Protein AF-0000000070934027 (afdb_homodimer)

Sequence (254 aa):
QTCQVLPKDHEGDYETVETGWAFPVPSRPELFVGFATPPGYYAYRDESEGSPFIQKLCEVFDEHALSTPRKDLVWLMTQVNSQMAHKFVTVSQDPGFHNKKQAPCFISCLTTKVYFRPPEDETTPRPQTCQVLPKDHEGDYETVETGWAFPVPSRPELFVGFATPPGYYAYRDESEGSPFIQKLCEVFDEHALSTPRKDLVWLMTQVNSQMAHKFVTVSQDPGFHNKKQAPCFISCLTTKVYFRPPEDETTPRP

Foldseek 3Di:
DFPCPDDPPPPDPDDPPPDVPPDPPPSDLWDKFKFQAPPPDDADADPVPGGPLVVLLVVLCVVQLADPVHDFPVRSVVVSQVCQQPPDADPDPDPVRGRDGIGMDMDGSHPDTHGDDDPPPVPPPDD/DFPCPDDPPPPDPDDPPPDVPPDPPPSDLWDKFKFQAPPPDDFDADPVPGGPLVVLLVVLCVVAQADPVHDFPVRSVVVSQVCQQPPDADPDPDPVRGRHGIGMDMDGSHPDTHGDDDPDPVPPPDD

Nearest PDB structures (foldseek):
  4zvr-assembly1_D  TM=8.739E-01  e=5.207E-10  Homo sapiens
  4zvp-assembly1_B  TM=8.702E-01  e=8.307E-10  Homo sapiens
  7jl7-assembly1_C  TM=9.055E-01  e=3.156E-09  Danio rerio
  5k20-assembly1_B  TM=8.913E-01  e=2.761E-09  Homo sapiens
  8eg5-assembly1_B  TM=8.377E-01  e=2.670E-08  Homo sapiens

Structure (mmCIF, N/CA/C/O backbone):
data_AF-0000000070934027-model_v1
#
loop_
_entity.id
_entity.type
_entity.pdbx_description
1 polymer 'Caspase-3, putative'
#
loop_
_atom_site.group_PDB
_atom_site.id
_atom_site.type_symbol
_atom_site.label_atom_id
_atom_site.label_alt_id
_atom_site.label_comp_id
_atom_site.label_asym_id
_atom_site.label_entity_id
_atom_site.label_seq_id
_atom_site.pdbx_PDB_ins_code
_atom_site.Cartn_x
_atom_site.Cartn_y
_atom_site.Cartn_z
_atom_site.occupancy
_atom_site.B_iso_or_equiv
_atom_site.auth_seq_id
_atom_site.auth_comp_id
_atom_site.auth_asym_id
_atom_site.auth_atom_id
_atom_site.pdbx_PDB_model_num
ATOM 1 N N . GLN A 1 1 ? -14.945 18.172 4.703 1 21.27 1 GLN A N 1
ATOM 2 C CA . GLN A 1 1 ? -13.547 18.578 4.723 1 21.27 1 GLN A CA 1
ATOM 3 C C . GLN A 1 1 ? -12.75 17.859 3.643 1 21.27 1 GLN A C 1
ATOM 5 O O . GLN A 1 1 ? -12.352 16.703 3.826 1 21.27 1 GLN A O 1
ATOM 10 N N . THR A 1 2 ? -12.828 18.312 2.451 1 24.31 2 THR A N 1
ATOM 11 C CA . THR A 1 2 ? -12.547 17.594 1.209 1 24.31 2 THR A CA 1
ATOM 12 C C . THR A 1 2 ? -11.039 17.5 0.971 1 24.31 2 THR A C 1
ATOM 14 O O . THR A 1 2 ? -10.281 18.391 1.37 1 24.31 2 THR A O 1
ATOM 17 N N . CYS A 1 3 ? -10.477 16.438 1.249 1 31.41 3 CYS A N 1
ATOM 18 C CA . CYS A 1 3 ? -9.102 16.188 0.827 1 31.41 3 CYS A CA 1
ATOM 19 C C . CYS A 1 3 ? -8.836 16.766 -0.555 1 31.41 3 CYS A C 1
ATOM 21 O O . CYS A 1 3 ? -9.523 16.422 -1.521 1 31.41 3 CYS A O 1
ATOM 23 N N . GLN A 1 4 ? -8.648 18.109 -0.715 1 28.61 4 GLN A N 1
ATOM 24 C CA . GLN A 1 4 ? -8.656 18.938 -1.921 1 28.61 4 GLN A CA 1
ATOM 25 C C . GLN A 1 4 ? -7.664 18.406 -2.949 1 28.61 4 GLN A C 1
ATOM 27 O O . GLN A 1 4 ? -6.457 18.375 -2.693 1 28.61 4 GLN A O 1
ATOM 32 N N . VAL A 1 5 ? -8 17.266 -3.693 1 33.81 5 VAL A N 1
ATOM 33 C CA . VAL A 1 5 ? -7.434 16.875 -4.98 1 33.81 5 VAL A CA 1
ATOM 34 C C . VAL A 1 5 ? -7.367 18.078 -5.906 1 33.81 5 VAL A C 1
ATOM 36 O O . VAL A 1 5 ? -8.398 18.672 -6.242 1 33.81 5 VAL A O 1
ATOM 39 N N . LEU A 1 6 ? -6.531 18.938 -5.75 1 34.97 6 LEU A N 1
ATOM 40 C CA . LEU A 1 6 ? -6.527 20.078 -6.668 1 34.97 6 LEU A CA 1
ATOM 41 C C . LEU A 1 6 ? -6.215 19.625 -8.086 1 34.97 6 LEU A C 1
ATOM 43 O O . LEU A 1 6 ? -5.402 18.719 -8.297 1 34.97 6 LEU A O 1
ATOM 47 N N . PRO A 1 7 ? -7.086 19.969 -9.023 1 33.75 7 PRO A N 1
ATOM 48 C CA . PRO A 1 7 ? -6.957 19.688 -10.453 1 33.75 7 PRO A CA 1
ATOM 49 C C . PRO A 1 7 ? -5.598 20.078 -11.016 1 33.75 7 PRO A C 1
ATOM 51 O O . PRO A 1 7 ? -4.945 20.984 -10.484 1 33.75 7 PRO A O 1
ATOM 54 N N . LYS A 1 8 ? -5.012 19.281 -12.047 1 39.47 8 LYS A N 1
ATOM 55 C CA . LYS A 1 8 ? -3.787 19.406 -12.836 1 39.47 8 LYS A CA 1
ATOM 56 C C . LYS A 1 8 ? -3.537 20.844 -13.25 1 39.47 8 LYS A C 1
ATOM 58 O O . LYS A 1 8 ? -2.391 21.25 -13.453 1 39.47 8 LYS A O 1
ATOM 63 N N . ASP A 1 9 ? -4.465 21.469 -13.633 1 35.75 9 ASP A N 1
ATOM 64 C CA . ASP A 1 9 ? -4.293 22.766 -14.289 1 35.75 9 ASP A CA 1
ATOM 65 C C . ASP A 1 9 ? -3.729 23.812 -13.32 1 35.75 9 ASP A C 1
ATOM 67 O O . ASP A 1 9 ? -3.662 25 -13.648 1 35.75 9 ASP A O 1
ATOM 71 N N . HIS A 1 10 ? -3.58 23.328 -12.148 1 37.75 10 HIS A N 1
ATOM 72 C CA . HIS A 1 10 ? -3.232 24.5 -11.352 1 37.75 10 HIS A CA 1
ATOM 73 C C . HIS A 1 10 ? -1.758 24.859 -11.508 1 37.75 10 HIS A C 1
ATOM 75 O O . HIS A 1 10 ? -0.897 23.969 -11.477 1 37.75 10 HIS A O 1
ATOM 81 N N . GLU A 1 11 ? -1.417 25.828 -12.148 1 37.4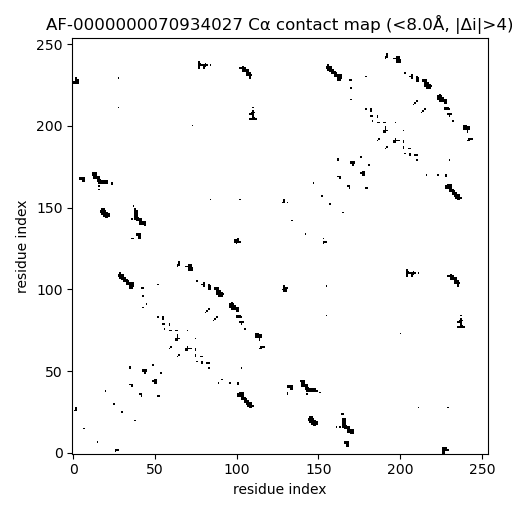4 11 GLU A N 1
ATOM 82 C CA . GLU A 1 11 ? -0.156 26.516 -12.445 1 37.44 11 GLU A CA 1
ATOM 83 C C . GLU A 1 11 ? 0.78 26.484 -11.242 1 37.44 11 GLU A C 1
ATOM 85 O O . GLU A 1 11 ? 1.932 26.906 -11.328 1 37.44 11 GLU A O 1
ATOM 90 N N . GLY A 1 12 ? 0.281 26.438 -9.898 1 40.31 12 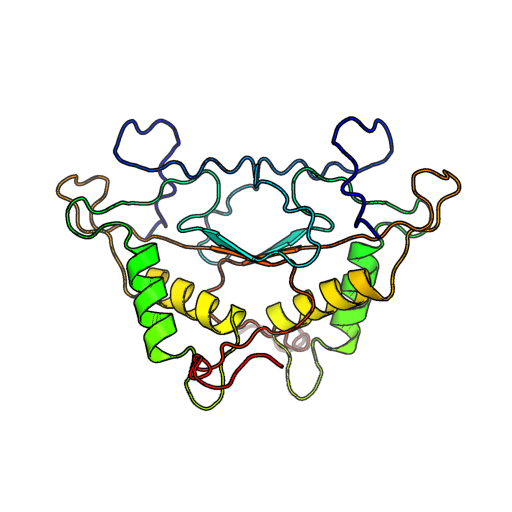GLY A N 1
ATOM 91 C CA . GLY A 1 12 ? 1.195 26.797 -8.828 1 40.31 12 GLY A CA 1
ATOM 92 C C . GLY A 1 12 ? 2.268 25.75 -8.578 1 40.31 12 GLY A C 1
ATOM 93 O O . GLY A 1 12 ? 2.375 24.781 -9.32 1 40.31 12 GLY A O 1
ATOM 94 N N . ASP A 1 13 ? 3.113 26.078 -7.492 1 45.09 13 ASP A N 1
ATOM 95 C CA . ASP A 1 13 ? 4.305 25.406 -6.988 1 45.09 13 ASP A CA 1
ATOM 96 C C . ASP A 1 13 ? 3.99 23.969 -6.586 1 45.09 13 ASP A C 1
ATOM 98 O O . ASP A 1 13 ? 4.152 23.594 -5.426 1 45.09 13 ASP A O 1
ATOM 102 N N . TYR A 1 14 ? 3.061 23.531 -7.227 1 44.75 14 TYR A N 1
ATOM 103 C CA . TYR A 1 14 ? 2.707 22.156 -6.879 1 44.75 14 TYR A CA 1
ATOM 104 C C . TYR A 1 14 ? 3.5 21.172 -7.711 1 44.75 14 TYR A C 1
ATOM 106 O O . TYR A 1 14 ? 3.916 21.469 -8.836 1 44.75 14 TYR A O 1
ATOM 114 N N . GLU A 1 15 ? 4.109 20.328 -7.059 1 43.06 15 GLU A N 1
ATOM 115 C CA . GLU A 1 15 ? 4.762 19.219 -7.738 1 43.06 15 GLU A CA 1
ATOM 116 C C . GLU A 1 15 ? 3.752 18.125 -8.102 1 43.06 15 GLU A C 1
ATOM 118 O O . GLU A 1 15 ? 2.99 17.672 -7.25 1 43.06 15 GLU A O 1
ATOM 123 N N . THR A 1 16 ? 3.301 18.297 -9.352 1 41.72 16 THR A N 1
ATOM 124 C CA . THR A 1 16 ? 2.479 17.203 -9.852 1 41.72 16 THR A CA 1
ATOM 125 C C . THR A 1 16 ? 3.219 15.867 -9.734 1 41.72 16 THR A C 1
ATOM 127 O O . THR A 1 16 ? 4.414 15.789 -10.023 1 41.72 16 THR A O 1
ATOM 130 N N . VAL A 1 17 ? 2.746 15.266 -8.711 1 41.28 17 VAL A N 1
ATOM 131 C CA . VAL A 1 17 ? 3.232 13.891 -8.852 1 41.28 17 VAL A CA 1
ATOM 132 C C . VAL A 1 17 ? 2.439 13.172 -9.93 1 41.28 17 VAL A C 1
ATOM 134 O O . VAL A 1 17 ? 1.222 13.008 -9.812 1 41.28 17 VAL A O 1
ATOM 137 N N . GLU A 1 18 ? 2.668 13.547 -11.211 1 40.16 18 GLU A N 1
ATOM 138 C CA . GLU A 1 18 ? 2.01 12.898 -12.336 1 40.16 18 GLU A CA 1
ATOM 139 C C . GLU A 1 18 ? 2.266 11.391 -12.328 1 40.16 18 GLU A C 1
ATOM 141 O O . GLU A 1 18 ? 3.41 10.953 -12.211 1 40.16 18 GLU A O 1
ATOM 146 N N . THR A 1 19 ? 1.378 10.781 -11.438 1 39.78 19 THR A N 1
ATOM 147 C CA . THR A 1 19 ? 1.509 9.359 -11.719 1 39.78 19 THR A CA 1
ATOM 148 C C . THR A 1 19 ? 0.451 8.906 -12.727 1 39.78 19 THR A C 1
ATOM 150 O O . THR A 1 19 ? -0.584 9.555 -12.875 1 39.78 19 THR A O 1
ATOM 153 N N . GLY A 1 20 ? 0.855 8.484 -13.812 1 41.69 20 GLY A N 1
ATOM 154 C CA . GLY A 1 20 ? -0.02 7.887 -14.812 1 41.69 20 GLY A CA 1
ATOM 155 C C . GLY A 1 20 ? -1.099 7.004 -14.211 1 41.69 20 GLY A C 1
ATOM 156 O O . GLY A 1 20 ? -1.693 6.18 -14.906 1 41.69 20 GLY A O 1
ATOM 157 N N . TRP A 1 21 ? -1.134 6.785 -12.938 1 43.88 21 TRP A N 1
ATOM 158 C CA . TRP A 1 21 ? -2.129 5.848 -12.422 1 43.88 21 TRP A CA 1
ATOM 159 C C . TRP A 1 21 ? -3.523 6.465 -12.461 1 43.88 21 TRP A C 1
ATOM 161 O O . TRP A 1 21 ? -3.725 7.59 -12 1 43.88 21 TRP A O 1
ATOM 171 N N . ALA A 1 22 ? -4.285 6.211 -13.523 1 43.16 22 ALA A N 1
ATOM 172 C CA . ALA A 1 22 ? -5.664 6.691 -13.531 1 43.16 22 ALA A CA 1
ATOM 173 C C . ALA A 1 22 ? -6.547 5.848 -12.617 1 43.16 22 ALA A C 1
ATOM 175 O O . ALA A 1 22 ? -6.758 4.66 -12.867 1 43.16 22 ALA A O 1
ATOM 176 N N . PHE A 1 23 ? -6.332 5.723 -11.438 1 45.28 23 PHE A N 1
ATOM 177 C CA . PHE A 1 23 ? -7.445 5.152 -10.695 1 45.28 23 PHE A CA 1
ATOM 178 C C . PHE A 1 23 ? -8.453 6.23 -10.312 1 45.28 23 PHE A C 1
ATOM 180 O O . PHE A 1 23 ? -8.086 7.387 -10.109 1 45.28 23 PHE A O 1
ATOM 187 N N . PRO A 1 24 ? -9.641 5.855 -10.711 1 42.84 24 PRO A N 1
ATOM 188 C CA . PRO A 1 24 ? -10.57 6.844 -10.156 1 42.84 24 PRO A CA 1
ATOM 189 C C . PRO A 1 24 ? -10.242 7.199 -8.703 1 42.84 24 PRO A C 1
ATOM 191 O O . PRO A 1 24 ? -10.031 6.309 -7.879 1 42.84 24 PRO A O 1
ATOM 194 N N . VAL A 1 25 ? -9.586 8.25 -8.523 1 44.69 25 VAL A N 1
ATOM 195 C CA . VAL A 1 25 ? -9.297 8.734 -7.18 1 44.69 25 VAL A CA 1
ATOM 196 C C . VAL A 1 25 ? -10.586 8.805 -6.367 1 44.69 25 VAL A C 1
ATOM 198 O O . VAL A 1 25 ? -11.484 9.594 -6.68 1 44.69 25 VAL A O 1
ATOM 201 N N . PRO A 1 26 ? -10.805 7.707 -5.672 1 44.66 26 PRO A N 1
ATOM 202 C CA . PRO A 1 26 ? -11.992 7.891 -4.828 1 44.66 26 PRO A CA 1
ATOM 203 C C . PRO A 1 26 ? -11.891 9.117 -3.93 1 44.66 26 PRO A C 1
ATOM 205 O O . PRO A 1 26 ? -10.789 9.547 -3.584 1 44.66 26 PRO A O 1
ATOM 208 N N . SER A 1 27 ? -12.852 9.898 -3.998 1 47.34 27 SER A N 1
ATOM 209 C CA . SER A 1 27 ? -13.008 11.117 -3.209 1 47.34 27 SER A CA 1
ATOM 210 C C . SER A 1 27 ? -12.844 10.836 -1.72 1 47.34 27 SER A C 1
ATOM 212 O O . SER A 1 27 ? -12.875 11.758 -0.901 1 47.34 27 SER A O 1
ATOM 214 N N . ARG A 1 28 ? -12.609 9.5 -1.452 1 56.47 28 ARG A N 1
ATOM 215 C CA . ARG A 1 28 ? -12.555 9.266 -0.013 1 56.47 28 ARG A CA 1
ATOM 216 C C . ARG A 1 28 ? -11.109 9.18 0.473 1 56.47 28 ARG A C 1
ATOM 218 O O . ARG A 1 28 ? -10.258 8.602 -0.203 1 56.47 28 ARG A O 1
ATOM 225 N N . PRO A 1 29 ? -10.875 9.805 1.557 1 62.81 29 PRO A N 1
ATOM 226 C CA . PRO A 1 29 ? -9.5 9.852 2.074 1 62.81 29 PRO A CA 1
ATOM 227 C C . PRO A 1 29 ? -8.969 8.477 2.461 1 62.81 29 PRO A C 1
ATOM 229 O O . PRO A 1 29 ? -7.754 8.258 2.445 1 62.81 29 PRO A O 1
ATOM 232 N N . GLU A 1 30 ? -9.859 7.566 2.775 1 79.56 30 GLU A N 1
ATOM 233 C CA . GLU A 1 30 ? -9.398 6.219 3.102 1 79.56 30 GLU A CA 1
ATOM 234 C C . GLU A 1 30 ? -9.656 5.25 1.949 1 79.56 30 GLU A C 1
ATOM 236 O O . GLU A 1 30 ? -10.789 4.816 1.742 1 79.56 30 GLU A O 1
ATOM 241 N N . LEU A 1 31 ? -8.766 5.051 1.13 1 83.44 31 LEU A N 1
ATOM 242 C CA . LEU A 1 31 ? -8.844 4.207 -0.059 1 83.44 31 LEU A CA 1
ATOM 243 C C . LEU A 1 31 ? -7.84 3.062 0.016 1 83.44 31 LEU A C 1
ATOM 245 O O . LEU A 1 31 ? -6.719 3.244 0.491 1 83.44 31 LEU A O 1
ATOM 249 N N . PHE A 1 32 ? -8.336 1.882 -0.457 1 89.31 32 PHE A N 1
ATOM 250 C CA . PHE A 1 32 ? -7.473 0.714 -0.614 1 89.31 32 PHE A CA 1
ATOM 251 C C . PHE A 1 32 ? -7.758 0.004 -1.932 1 89.31 32 PHE A C 1
ATOM 253 O O . PHE A 1 32 ? -8.898 -0.378 -2.203 1 89.31 32 PHE A O 1
ATOM 260 N N . VAL A 1 33 ? -6.699 -0.143 -2.783 1 88.12 33 VAL A N 1
ATOM 261 C CA . VAL A 1 33 ? -6.887 -0.754 -4.094 1 88.12 33 VAL A CA 1
ATOM 262 C C . VAL A 1 33 ? -5.824 -1.823 -4.324 1 88.12 33 VAL A C 1
ATOM 264 O O . VAL A 1 33 ? -4.629 -1.562 -4.172 1 88.12 33 VAL A O 1
ATOM 267 N N . GLY A 1 34 ? -6.273 -2.977 -4.652 1 89.25 34 GLY A N 1
ATOM 268 C CA . GLY A 1 34 ? -5.371 -4.047 -5.043 1 89.25 34 GLY A CA 1
ATOM 269 C C . GLY A 1 34 ? -5.207 -4.172 -6.547 1 89.25 34 GLY A C 1
ATOM 270 O O . GLY A 1 34 ? -6.172 -4.004 -7.297 1 89.25 34 GLY A O 1
ATOM 271 N N . PHE A 1 35 ? -3.959 -4.52 -6.941 1 84.56 35 PHE A N 1
ATOM 272 C CA . PHE A 1 35 ? -3.648 -4.754 -8.344 1 84.56 35 PHE A CA 1
ATOM 273 C C . PHE A 1 35 ? -3.023 -6.129 -8.539 1 84.56 35 PHE A C 1
ATOM 275 O O . PHE A 1 35 ? -2.16 -6.543 -7.766 1 84.56 35 PHE A O 1
ATOM 282 N N . ALA A 1 36 ? -3.506 -6.746 -9.578 1 84 36 ALA A N 1
ATOM 283 C CA . ALA A 1 36 ? -2.92 -8.047 -9.891 1 84 36 ALA A CA 1
ATOM 284 C C . ALA A 1 36 ? -1.474 -7.902 -10.352 1 84 36 ALA A C 1
ATOM 286 O O . ALA A 1 36 ? -0.664 -8.812 -10.172 1 84 36 ALA A O 1
ATOM 287 N N . THR A 1 37 ? -1.178 -6.871 -10.992 1 78.19 37 THR A N 1
ATOM 288 C CA . THR A 1 37 ? 0.158 -6.469 -11.422 1 78.19 37 THR A CA 1
ATOM 289 C C . THR A 1 37 ? 0.345 -4.961 -11.273 1 78.19 37 THR A C 1
ATOM 291 O O . THR A 1 37 ? -0.631 -4.219 -11.156 1 78.19 37 THR A O 1
ATOM 294 N N . PRO A 1 38 ? 1.688 -4.617 -11.109 1 73 38 PRO A N 1
ATOM 295 C CA . PRO A 1 38 ? 1.874 -3.166 -11.094 1 73 38 PRO A CA 1
ATOM 296 C C . PRO A 1 38 ? 1.205 -2.469 -12.273 1 73 38 PRO A C 1
ATOM 298 O O . PRO A 1 38 ? 1.101 -3.049 -13.359 1 73 38 PRO A O 1
ATOM 301 N N . PRO A 1 39 ? 0.751 -1.221 -11.953 1 67.5 39 PRO A N 1
ATOM 302 C CA . PRO A 1 39 ? 0.109 -0.484 -13.047 1 67.5 39 PRO A CA 1
ATOM 303 C C . PRO A 1 39 ? 0.988 -0.39 -14.297 1 67.5 39 PRO A C 1
ATOM 305 O O . PRO A 1 39 ? 2.195 -0.165 -14.188 1 67.5 39 PRO A O 1
ATOM 308 N N . GLY A 1 40 ? 0.378 -0.542 -15.438 1 63.62 40 GLY A N 1
ATOM 309 C CA . GLY A 1 40 ? 1.113 -0.505 -16.688 1 63.62 40 GLY A CA 1
ATOM 310 C C . GLY A 1 40 ? 1.526 -1.881 -17.188 1 63.62 40 GLY A C 1
ATOM 311 O O . GLY A 1 40 ? 2.027 -2.023 -18.297 1 63.62 40 GLY A O 1
ATOM 312 N N . TYR A 1 41 ? 1.379 -2.855 -16.312 1 68.12 41 TYR A N 1
ATOM 313 C CA . TYR A 1 41 ? 1.713 -4.227 -16.688 1 68.12 41 TYR A CA 1
ATOM 314 C C . TYR A 1 41 ? 0.452 -5.051 -16.922 1 68.12 41 TYR A C 1
ATOM 316 O O . TYR A 1 41 ? -0.647 -4.637 -16.547 1 68.12 41 TYR A O 1
ATOM 324 N N . TYR A 1 42 ? 0.682 -6.172 -17.531 1 67.38 42 TYR A N 1
ATOM 325 C CA . TYR A 1 42 ? -0.425 -7.074 -17.828 1 67.38 42 TYR A CA 1
ATOM 326 C C . TYR A 1 42 ? -0.441 -8.258 -16.875 1 67.38 42 TYR A C 1
ATOM 328 O O . TYR A 1 42 ? 0.61 -8.805 -16.531 1 67.38 42 TYR A O 1
ATOM 336 N N . ALA A 1 43 ? -1.709 -8.469 -16.516 1 74.19 43 ALA A N 1
ATOM 337 C CA . ALA A 1 43 ? -1.899 -9.641 -15.672 1 74.19 43 ALA A CA 1
ATOM 338 C C . ALA A 1 43 ? -2.449 -10.82 -16.469 1 74.19 43 ALA A C 1
ATOM 340 O O . ALA A 1 43 ? -3.312 -10.641 -17.328 1 74.19 43 ALA A O 1
ATOM 341 N N . TYR A 1 44 ? -1.945 -11.953 -16.234 1 74.38 44 TYR A N 1
ATOM 342 C CA . TYR A 1 44 ? -2.408 -13.18 -16.859 1 74.38 44 TYR A CA 1
ATOM 343 C C . TYR A 1 44 ? -3.799 -13.562 -16.375 1 74.38 44 TYR A C 1
ATOM 345 O O . TYR A 1 44 ? -4.09 -13.445 -15.18 1 74.38 44 TYR A O 1
ATOM 353 N N . ARG A 1 45 ? -4.594 -13.875 -17.328 1 75.88 45 ARG A N 1
ATOM 354 C CA . ARG A 1 45 ? -5.902 -14.43 -16.984 1 75.88 45 ARG A CA 1
ATOM 355 C C . ARG A 1 45 ? -6.082 -15.82 -17.594 1 75.88 45 ARG A C 1
ATOM 357 O O . ARG A 1 45 ? -5.879 -16.016 -18.797 1 75.88 45 ARG A O 1
ATOM 364 N N . ASP A 1 46 ? -6.402 -16.734 -16.672 1 75.25 46 ASP A N 1
ATOM 365 C CA . ASP A 1 46 ? -6.652 -18.094 -17.156 1 75.25 46 ASP A CA 1
ATOM 366 C C . ASP A 1 46 ? -8.062 -18.234 -17.719 1 75.25 46 ASP A C 1
ATOM 368 O O . ASP A 1 46 ? -9.039 -17.812 -17.078 1 75.25 46 ASP A O 1
ATOM 372 N N . GLU A 1 47 ? -8.133 -18.781 -18.875 1 72.88 47 GLU A N 1
ATOM 373 C CA . GLU A 1 47 ? -9.414 -18.906 -19.578 1 72.88 47 GLU A CA 1
ATOM 374 C C . GLU A 1 47 ? -10.391 -19.75 -18.766 1 72.88 47 GLU A C 1
ATOM 376 O O . GLU A 1 47 ? -11.594 -19.469 -18.734 1 72.88 47 GLU A O 1
ATOM 381 N N . SER A 1 48 ? -9.93 -20.734 -18.156 1 75.19 48 SER A N 1
ATOM 382 C CA . SER A 1 48 ? -10.789 -21.672 -17.438 1 75.19 48 SER A CA 1
ATOM 383 C C . SER A 1 48 ? -10.992 -21.25 -15.992 1 75.19 48 SER A C 1
ATOM 385 O O . SER A 1 48 ? -12.102 -21.359 -15.461 1 75.19 48 SER A O 1
ATOM 387 N N . GLU A 1 49 ? -9.914 -20.703 -15.367 1 75.62 49 GLU A N 1
ATOM 388 C CA . GLU A 1 49 ? -9.914 -20.5 -13.922 1 75.62 49 GLU A CA 1
ATOM 389 C C . GLU A 1 49 ? -10.055 -19.016 -13.57 1 75.62 49 GLU A C 1
ATOM 391 O O . GLU A 1 49 ? -10.352 -18.672 -12.422 1 75.62 49 GLU A O 1
ATOM 396 N N . GLY A 1 50 ? -9.891 -18.234 -14.523 1 79.25 50 GLY A N 1
ATOM 397 C CA . GLY A 1 50 ? -10.008 -16.812 -14.242 1 79.25 50 GLY A CA 1
ATOM 398 C C . GLY A 1 50 ? -8.695 -16.172 -13.844 1 79.25 50 GLY A C 1
ATOM 399 O O . GLY A 1 50 ? -7.637 -16.547 -14.359 1 79.25 50 GLY A O 1
ATOM 400 N N . SER A 1 51 ? -8.742 -15.141 -13 1 82.75 51 SER A N 1
ATOM 401 C CA . SER A 1 51 ? -7.566 -14.383 -12.578 1 82.75 51 SER A CA 1
ATOM 402 C C . SER A 1 51 ? -6.863 -15.047 -11.406 1 82.75 51 SER A C 1
ATOM 404 O O . SER A 1 51 ? -7.445 -15.203 -10.336 1 82.75 51 SER A O 1
ATOM 406 N N . PRO A 1 52 ? -5.688 -15.539 -11.633 1 87.25 52 PRO A N 1
ATOM 407 C CA . PRO A 1 52 ? -4.945 -16.156 -10.531 1 87.25 52 PRO A CA 1
ATOM 408 C C . PRO A 1 52 ? -4.852 -15.242 -9.305 1 87.25 52 PRO A C 1
ATOM 410 O O . PRO A 1 52 ? -4.844 -15.727 -8.172 1 87.25 52 PRO A O 1
ATOM 413 N N . PHE A 1 53 ? -4.84 -13.945 -9.578 1 87.94 53 PHE A N 1
ATOM 414 C CA . PHE A 1 53 ? -4.789 -12.992 -8.477 1 87.94 53 PHE A CA 1
ATOM 415 C C . PHE A 1 53 ? -6.035 -13.102 -7.609 1 87.94 53 PHE A C 1
ATOM 417 O O . PHE A 1 53 ? -5.941 -13.195 -6.387 1 87.94 53 PHE A O 1
ATOM 424 N N . ILE A 1 54 ? -7.141 -13.039 -8.203 1 91.69 54 ILE A N 1
ATOM 425 C CA . ILE A 1 54 ? -8.391 -13.086 -7.465 1 91.69 54 ILE A CA 1
ATOM 426 C C . ILE A 1 54 ? -8.508 -14.422 -6.73 1 91.69 54 ILE A C 1
ATOM 428 O O . ILE A 1 54 ? -8.961 -14.469 -5.586 1 91.69 54 ILE A O 1
ATOM 432 N N . GLN A 1 55 ? -8.133 -15.461 -7.391 1 91.94 55 GLN A N 1
ATOM 433 C CA . GLN A 1 55 ? -8.188 -16.766 -6.75 1 91.94 55 GLN A CA 1
ATOM 434 C C . GLN A 1 55 ? -7.316 -16.812 -5.5 1 91.94 55 GLN A C 1
ATOM 436 O O . GLN A 1 55 ? -7.754 -17.281 -4.449 1 91.94 55 GLN A O 1
ATOM 441 N N . LYS A 1 56 ? -6.129 -16.312 -5.629 1 95.25 56 LYS A N 1
ATOM 442 C CA . LYS A 1 56 ? -5.219 -16.312 -4.488 1 95.25 56 LYS A CA 1
ATOM 443 C C . LYS A 1 56 ? -5.723 -15.383 -3.385 1 95.25 56 LYS A C 1
ATOM 445 O O . LYS A 1 56 ? -5.613 -15.703 -2.199 1 95.25 56 LYS A O 1
ATOM 450 N N . LEU A 1 57 ? -6.25 -14.281 -3.799 1 96.81 57 LEU A N 1
ATOM 451 C CA . LEU A 1 57 ? -6.855 -13.344 -2.855 1 96.81 57 LEU A CA 1
ATOM 452 C C . LEU A 1 57 ? -7.922 -14.039 -2.014 1 96.81 57 LEU A C 1
ATOM 454 O O . LEU A 1 57 ? -7.879 -13.984 -0.783 1 96.81 57 LEU A O 1
ATOM 458 N N . CYS A 1 58 ? -8.789 -14.758 -2.695 1 96.19 58 CYS A N 1
ATOM 459 C CA . CYS A 1 58 ? -9.875 -15.445 -2.008 1 96.19 58 CYS A CA 1
ATOM 460 C C . CYS A 1 58 ? -9.336 -16.516 -1.07 1 96.19 58 CYS A C 1
ATOM 462 O O . CYS A 1 58 ? -9.828 -16.672 0.049 1 96.19 58 CYS A O 1
ATOM 464 N N . GLU A 1 59 ? -8.414 -17.25 -1.488 1 97.44 59 GLU A N 1
ATOM 465 C CA . GLU A 1 59 ? -7.82 -18.297 -0.668 1 97.44 59 GLU A CA 1
ATOM 466 C C . GLU A 1 59 ? -7.234 -17.719 0.619 1 97.44 59 GLU A C 1
ATOM 468 O O . GLU A 1 59 ? -7.516 -18.219 1.711 1 97.44 59 GLU A O 1
ATOM 473 N N . VAL A 1 60 ? -6.449 -16.703 0.522 1 98.19 60 VAL A N 1
ATOM 474 C CA . VAL A 1 60 ? -5.773 -16.109 1.669 1 98.19 60 VAL A CA 1
ATOM 475 C C . VAL A 1 60 ? -6.805 -15.531 2.633 1 98.19 60 VAL A C 1
ATOM 477 O O . VAL A 1 60 ? -6.691 -15.695 3.85 1 98.19 60 VAL A O 1
ATOM 480 N N . PHE A 1 61 ? -7.773 -14.82 2.094 1 97.56 61 PHE A N 1
ATOM 481 C CA . PHE A 1 61 ? -8.789 -14.219 2.943 1 97.56 61 PHE A CA 1
ATOM 482 C C . PHE A 1 61 ? -9.609 -15.289 3.658 1 97.56 61 PHE A C 1
ATOM 484 O O . PHE A 1 61 ? -9.914 -15.148 4.844 1 97.56 61 PHE A O 1
ATOM 491 N N . ASP A 1 62 ? -9.906 -16.312 2.973 1 97.19 62 ASP A N 1
ATOM 492 C CA . ASP A 1 62 ? -10.664 -17.406 3.578 1 97.19 62 ASP A CA 1
ATOM 493 C C . ASP A 1 62 ? -9.883 -18.047 4.734 1 97.19 62 ASP A C 1
ATOM 495 O O . ASP A 1 62 ? -10.469 -18.391 5.762 1 97.19 62 ASP A O 1
ATOM 499 N N . GLU A 1 63 ? -8.672 -18.141 4.531 1 97.69 63 GLU A N 1
ATOM 500 C CA . GLU A 1 63 ? -7.832 -18.844 5.496 1 97.69 63 GLU A CA 1
ATOM 501 C C . GLU A 1 63 ? -7.52 -17.953 6.699 1 97.69 63 GLU A C 1
ATOM 503 O O . GLU A 1 63 ? -7.422 -18.453 7.828 1 97.69 63 GLU A O 1
ATOM 508 N N . HIS A 1 64 ? -7.367 -16.656 6.441 1 97.81 64 HIS A N 1
ATOM 509 C CA . HIS A 1 64 ? -6.668 -15.906 7.48 1 97.81 64 HIS A CA 1
ATOM 510 C C . HIS A 1 64 ? -7.504 -14.727 7.965 1 97.81 64 HIS A C 1
ATOM 512 O O . HIS A 1 64 ? -7.242 -14.164 9.031 1 97.81 64 HIS A O 1
ATOM 518 N N . ALA A 1 65 ? -8.523 -14.273 7.227 1 96.62 65 ALA A N 1
ATOM 519 C CA . ALA A 1 65 ? -9.211 -13.016 7.527 1 96.62 65 ALA A CA 1
ATOM 520 C C . ALA A 1 65 ? -9.891 -13.078 8.898 1 96.62 65 ALA A C 1
ATOM 522 O O . ALA A 1 65 ? -10.008 -12.055 9.578 1 96.62 65 ALA A O 1
ATOM 523 N N . LEU A 1 66 ? -10.305 -14.305 9.328 1 95.94 66 LEU A N 1
ATOM 524 C CA . LEU A 1 66 ? -11.016 -14.445 10.594 1 95.94 66 LEU A CA 1
ATOM 525 C C . LEU A 1 66 ? -10.219 -15.312 11.562 1 95.94 66 LEU A C 1
ATOM 527 O O . LEU A 1 66 ? -10.781 -15.867 12.508 1 95.94 66 LEU A O 1
ATOM 531 N N . SER A 1 67 ? -8.945 -15.391 11.32 1 95.56 67 SER A N 1
ATOM 532 C CA . SER A 1 67 ? -8.094 -16.219 12.156 1 95.56 67 SER A CA 1
ATOM 533 C C . SER A 1 67 ? -7.719 -15.508 13.453 1 95.56 67 SER A C 1
ATOM 535 O O . SER A 1 67 ? -7.977 -14.312 13.602 1 95.56 67 SER A O 1
ATOM 537 N N . THR A 1 68 ? -7.172 -16.297 14.383 1 95 68 THR A N 1
ATOM 538 C CA . THR A 1 68 ? -6.566 -15.828 15.617 1 95 68 THR A CA 1
ATOM 539 C C . THR A 1 68 ? -5.109 -16.266 15.719 1 95 68 THR A C 1
ATOM 541 O O . THR A 1 68 ? -4.801 -17.453 15.594 1 95 68 THR A O 1
ATOM 544 N N . PRO A 1 69 ? -4.125 -15.234 15.945 1 95.44 69 PRO A N 1
ATOM 545 C CA . PRO A 1 69 ? -4.414 -13.812 16.156 1 95.44 69 PRO A CA 1
ATOM 546 C C . PRO A 1 69 ? -4.926 -13.125 14.891 1 95.44 69 PRO A C 1
ATOM 548 O O . PRO A 1 69 ? -4.609 -13.555 13.781 1 95.44 69 PRO A O 1
ATOM 551 N N . ARG A 1 70 ? -5.676 -12.039 15.062 1 95.81 70 ARG A N 1
ATOM 552 C CA . ARG A 1 70 ? -6.293 -11.328 13.953 1 95.81 70 ARG A CA 1
ATOM 553 C C . ARG A 1 70 ? -5.234 -10.742 13.023 1 95.81 70 ARG A C 1
ATOM 555 O O . ARG A 1 70 ? -4.199 -10.258 13.477 1 95.81 70 ARG A O 1
ATOM 562 N N . LYS A 1 71 ? -5.594 -10.805 11.781 1 97.19 71 LYS A N 1
ATOM 563 C CA . LYS A 1 71 ? -4.754 -10.234 10.734 1 97.19 71 LYS A CA 1
ATOM 564 C C . LYS A 1 71 ? -5.449 -9.062 10.047 1 97.19 71 LYS A C 1
ATOM 566 O O . LYS A 1 71 ? -6.633 -9.148 9.711 1 97.19 71 LYS A O 1
ATOM 571 N N . ASP A 1 72 ? -4.727 -8.016 9.938 1 97 72 ASP A N 1
ATOM 572 C CA . ASP A 1 72 ? -5.344 -6.867 9.289 1 97 72 ASP A CA 1
ATOM 573 C C . ASP A 1 72 ? -5.25 -6.98 7.766 1 97 72 ASP A C 1
ATOM 575 O O . ASP A 1 72 ? -4.57 -7.867 7.246 1 97 72 ASP A O 1
ATOM 579 N N . LEU A 1 73 ? -5.945 -6.113 7.082 1 97.81 73 LEU A N 1
ATOM 580 C CA . LEU A 1 73 ? -6.055 -6.117 5.629 1 97.81 73 LEU A CA 1
ATOM 581 C C . LEU A 1 73 ? -4.676 -6.082 4.98 1 97.81 73 LEU A C 1
ATOM 583 O O . LEU A 1 73 ? -4.418 -6.809 4.016 1 97.81 73 LEU A O 1
ATOM 587 N N . VAL A 1 74 ? -3.82 -5.242 5.438 1 97.81 74 VAL A N 1
ATOM 588 C CA . VAL A 1 74 ? -2.504 -5.078 4.832 1 97.81 74 VAL A CA 1
ATOM 589 C C . VAL A 1 74 ? -1.701 -6.367 4.984 1 97.81 74 VAL A C 1
ATOM 591 O O . VAL A 1 74 ? -0.99 -6.777 4.066 1 97.81 74 VAL A O 1
ATOM 594 N N . TRP A 1 75 ? -1.789 -6.988 6.129 1 97.44 75 TRP A N 1
ATOM 595 C CA . TRP A 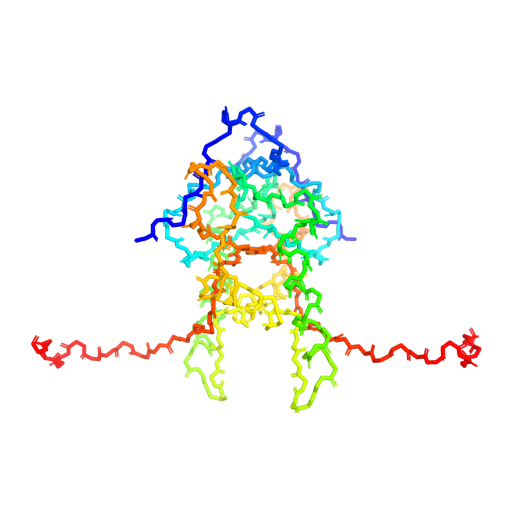1 75 ? -1.137 -8.281 6.293 1 97.44 75 TRP A CA 1
ATOM 596 C C . TRP A 1 75 ? -1.654 -9.281 5.266 1 97.44 75 TRP A C 1
ATOM 598 O O . TRP A 1 75 ? -0.87 -9.992 4.629 1 97.44 75 TRP A O 1
ATOM 608 N N . LEU A 1 76 ? -2.951 -9.359 5.172 1 98.44 76 LEU A N 1
ATOM 609 C CA . LEU A 1 76 ? -3.564 -10.289 4.227 1 98.44 76 LEU A CA 1
ATOM 610 C C . LEU A 1 76 ? -3.045 -10.047 2.814 1 98.44 76 LEU A C 1
ATOM 612 O O . LEU A 1 76 ? -2.68 -10.992 2.113 1 98.44 76 LEU A O 1
ATOM 616 N N . MET A 1 77 ? -2.967 -8.812 2.428 1 97.75 77 MET A N 1
ATOM 617 C CA . MET A 1 77 ? -2.543 -8.492 1.066 1 97.75 77 MET A CA 1
ATOM 618 C C . MET A 1 77 ? -1.057 -8.789 0.88 1 97.75 77 MET A C 1
ATOM 620 O O . MET A 1 77 ? -0.629 -9.188 -0.204 1 97.75 77 MET A O 1
ATOM 624 N N . THR A 1 78 ? -0.29 -8.523 1.896 1 97.44 78 THR A N 1
ATOM 625 C CA . THR A 1 78 ? 1.119 -8.898 1.844 1 97.44 78 THR A CA 1
ATOM 626 C C . THR A 1 78 ? 1.271 -10.406 1.671 1 97.44 78 THR A C 1
ATOM 628 O O . THR A 1 78 ? 2.174 -10.875 0.968 1 97.44 78 THR A O 1
ATOM 631 N N . GLN A 1 79 ? 0.379 -11.141 2.311 1 97.62 79 GLN A N 1
ATOM 632 C CA . GLN A 1 79 ? 0.385 -12.586 2.16 1 97.62 79 GLN A CA 1
ATOM 633 C C . GLN A 1 79 ? 0.001 -12.992 0.739 1 97.62 79 GLN A C 1
ATOM 635 O O . GLN A 1 79 ? 0.562 -13.945 0.187 1 97.62 79 GLN A O 1
ATOM 640 N N . VAL A 1 80 ? -0.946 -12.352 0.157 1 96.94 80 VAL A N 1
ATOM 641 C CA . VAL A 1 80 ? -1.293 -12.609 -1.237 1 96.94 80 VAL A CA 1
ATOM 642 C C . VAL A 1 80 ? -0.07 -12.375 -2.123 1 96.94 80 VAL A C 1
ATOM 644 O O . VAL A 1 80 ? 0.287 -13.242 -2.932 1 96.94 80 VAL A O 1
ATOM 647 N N . ASN A 1 81 ? 0.565 -11.203 -1.96 1 93.5 81 ASN A N 1
ATOM 648 C CA . ASN A 1 81 ? 1.787 -10.914 -2.703 1 93.5 81 ASN A CA 1
ATOM 649 C C . ASN A 1 81 ? 2.814 -12.031 -2.547 1 93.5 81 ASN A C 1
ATOM 651 O O . ASN A 1 81 ? 3.42 -12.461 -3.529 1 93.5 81 ASN A O 1
ATOM 655 N N . SER A 1 82 ? 2.969 -12.445 -1.37 1 94.94 82 SER A N 1
ATOM 656 C CA . SER A 1 82 ? 3.975 -13.453 -1.051 1 94.94 82 SER A CA 1
ATOM 657 C C . SER A 1 82 ? 3.682 -14.773 -1.761 1 94.94 82 SER A C 1
ATOM 659 O O . SER A 1 82 ? 4.559 -15.344 -2.418 1 94.94 82 SER A O 1
ATOM 661 N N . GLN A 1 83 ? 2.5 -15.219 -1.633 1 95.19 83 GLN A N 1
ATOM 662 C CA . GLN A 1 83 ? 2.146 -16.516 -2.209 1 95.19 83 GLN A CA 1
ATOM 663 C C . GLN A 1 83 ? 2.168 -16.469 -3.732 1 95.19 83 GLN A C 1
ATOM 665 O O . GLN A 1 83 ? 2.574 -17.422 -4.387 1 95.19 83 GLN A O 1
ATOM 670 N N . MET A 1 84 ? 1.739 -15.32 -4.266 1 91.62 84 MET A N 1
ATOM 671 C CA . MET A 1 84 ? 1.814 -15.172 -5.715 1 91.62 84 MET A CA 1
ATOM 672 C C . MET A 1 84 ? 3.264 -15.188 -6.188 1 91.62 84 MET A C 1
ATOM 674 O O . MET A 1 84 ? 3.592 -15.859 -7.172 1 91.62 84 MET A O 1
ATOM 678 N N . ALA A 1 85 ? 4.105 -14.484 -5.508 1 87.12 85 ALA A N 1
ATOM 679 C CA . ALA A 1 85 ? 5.504 -14.328 -5.898 1 87.12 85 ALA A CA 1
ATOM 680 C C . ALA A 1 85 ? 6.262 -15.648 -5.746 1 87.12 85 ALA A C 1
ATOM 682 O O . ALA A 1 85 ? 7.148 -15.953 -6.547 1 87.12 85 ALA A O 1
ATOM 683 N N . HIS A 1 86 ? 5.84 -16.453 -4.789 1 89.81 86 HIS A N 1
ATOM 684 C CA . HIS A 1 86 ? 6.719 -17.578 -4.441 1 89.81 86 HIS A CA 1
ATOM 685 C C . HIS A 1 86 ? 6.082 -18.906 -4.801 1 89.81 86 HIS A C 1
ATOM 687 O O . HIS A 1 86 ? 6.785 -19.906 -4.973 1 89.81 86 HIS A O 1
ATOM 693 N N . LYS A 1 87 ? 4.805 -18.922 -4.973 1 89.31 87 LYS A N 1
ATOM 694 C CA . LYS A 1 87 ? 4.164 -20.234 -5.121 1 89.31 87 LYS A CA 1
ATOM 695 C C . LYS A 1 87 ? 3.395 -20.312 -6.438 1 89.31 87 LYS A C 1
ATOM 697 O O . LYS A 1 87 ? 2.904 -21.391 -6.805 1 89.31 87 LYS A O 1
ATOM 702 N N . PHE A 1 88 ? 3.307 -19.219 -7.11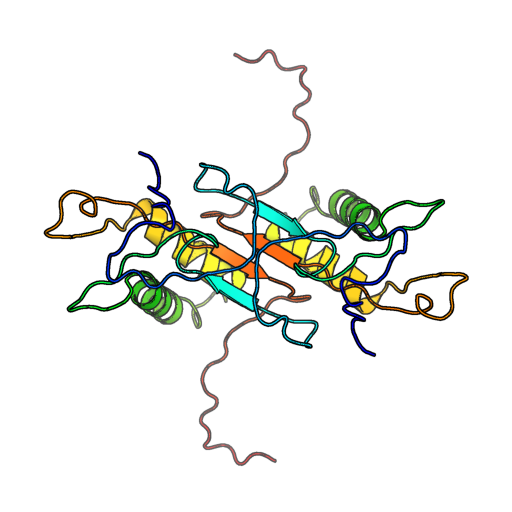7 1 86.06 88 PHE A N 1
ATOM 703 C CA . PHE A 1 88 ? 2.496 -19.234 -8.328 1 86.06 88 PHE A CA 1
ATOM 704 C C . PHE A 1 88 ? 3.363 -19 -9.562 1 86.06 88 PHE A C 1
ATOM 706 O O . PHE A 1 88 ? 4.219 -18.109 -9.562 1 86.06 88 PHE A O 1
ATOM 713 N N . VAL A 1 89 ? 3.07 -19.797 -10.617 1 83.56 89 VAL A N 1
ATOM 714 C CA . VAL A 1 89 ? 3.547 -19.547 -11.969 1 83.56 89 VAL A CA 1
ATOM 715 C C . VAL A 1 89 ? 2.404 -19.734 -12.961 1 83.56 89 VAL A C 1
ATOM 717 O O . VAL A 1 89 ? 1.477 -20.516 -12.711 1 83.56 89 VAL A O 1
ATOM 720 N N . THR A 1 90 ? 2.498 -18.938 -14.039 1 79 90 THR A N 1
ATOM 721 C CA . THR A 1 90 ? 1.463 -19.047 -15.062 1 79 90 THR A CA 1
ATOM 722 C C . THR A 1 90 ? 1.588 -20.375 -15.812 1 79 90 THR A C 1
ATOM 724 O O . THR A 1 90 ? 2.697 -20.844 -16.078 1 79 90 THR A O 1
ATOM 727 N N . VAL A 1 91 ? 0.486 -21.031 -16.031 1 82.88 91 VAL A N 1
ATOM 728 C CA . VAL A 1 91 ? 0.405 -22.203 -16.891 1 82.88 91 VAL A CA 1
ATOM 729 C C . VAL A 1 91 ? -0.351 -21.844 -18.172 1 82.88 91 VAL A C 1
ATOM 731 O O . VAL A 1 91 ? -1.558 -21.594 -18.141 1 82.88 91 VAL A O 1
ATOM 734 N N . SER A 1 92 ? 0.412 -21.688 -19.266 1 76.69 92 SER A N 1
ATOM 735 C CA . SER A 1 92 ? -0.184 -21.25 -20.531 1 76.69 92 SER A CA 1
ATOM 736 C C . SER A 1 92 ? 0.346 -22.078 -21.703 1 76.69 92 SER A C 1
ATOM 738 O O . SER A 1 92 ? 1.477 -22.562 -21.656 1 76.69 92 SER A O 1
ATOM 740 N N . GLN A 1 93 ? -0.497 -22.281 -22.656 1 81.44 93 GLN A N 1
ATOM 741 C CA . GLN A 1 93 ? -0.064 -22.938 -23.891 1 81.44 93 GLN A CA 1
ATOM 742 C C . GLN A 1 93 ? 0.854 -22.031 -24.688 1 81.44 93 GLN A C 1
ATOM 744 O O . GLN A 1 93 ? 1.623 -22.5 -25.531 1 81.44 93 GLN A O 1
ATOM 749 N N . ASP A 1 94 ? 0.719 -20.844 -24.484 1 73.25 94 ASP A N 1
ATOM 750 C CA . ASP A 1 94 ? 1.625 -19.875 -25.078 1 73.25 94 ASP A CA 1
ATOM 751 C C . ASP A 1 94 ? 2.947 -19.812 -24.328 1 73.25 94 ASP A C 1
ATOM 753 O O . ASP A 1 94 ? 2.977 -19.422 -23.156 1 73.25 94 ASP A O 1
ATOM 757 N N . PRO A 1 95 ? 4.027 -20.172 -25 1 76.06 95 PRO A N 1
ATOM 758 C CA . PRO A 1 95 ? 5.324 -20.203 -24.312 1 76.06 95 PRO A CA 1
ATOM 759 C C . PRO A 1 95 ? 5.715 -18.859 -23.734 1 76.06 95 PRO A C 1
ATOM 761 O O . PRO A 1 95 ? 6.449 -18.797 -22.75 1 76.06 95 PRO A O 1
ATOM 764 N N . GLY A 1 96 ? 5.242 -17.797 -24.281 1 69.25 96 GLY A N 1
ATOM 765 C CA . GLY A 1 96 ? 5.559 -16.469 -23.797 1 69.25 96 GLY A CA 1
ATOM 766 C C . GLY A 1 96 ? 4.938 -16.156 -22.438 1 69.25 96 GLY A C 1
ATOM 767 O O . GLY A 1 96 ? 5.379 -15.25 -21.75 1 69.25 96 GLY A O 1
ATOM 768 N N . PHE A 1 97 ? 3.971 -17.047 -22.078 1 71.56 97 PHE A N 1
ATOM 769 C CA . PHE A 1 97 ? 3.256 -16.766 -20.828 1 71.56 97 PHE A CA 1
ATOM 770 C C . PHE A 1 97 ? 3.377 -17.938 -19.859 1 71.56 97 PHE A C 1
ATOM 772 O O . PHE A 1 97 ? 2.834 -17.891 -18.75 1 71.56 97 PHE A O 1
ATOM 779 N N . HIS A 1 98 ? 4.082 -18.875 -20.328 1 77.56 98 HIS A N 1
ATOM 780 C CA . HIS A 1 98 ? 4.219 -20.047 -19.484 1 77.56 98 HIS A CA 1
ATOM 781 C C . HIS A 1 98 ? 5.363 -19.891 -18.484 1 77.56 98 HIS A C 1
ATOM 783 O O . HIS A 1 98 ? 6.426 -19.375 -18.828 1 77.56 98 HIS A O 1
ATOM 789 N N . ASN A 1 99 ? 5.082 -20.266 -17.281 1 80.56 99 ASN A N 1
ATOM 790 C CA . ASN A 1 99 ? 6.086 -20.266 -16.219 1 80.56 99 ASN A CA 1
ATOM 791 C C . ASN A 1 99 ? 6.543 -18.859 -15.875 1 80.56 99 ASN A C 1
ATOM 793 O O . ASN A 1 99 ? 7.734 -18.625 -15.656 1 80.56 99 ASN A O 1
ATOM 797 N N . LYS A 1 100 ? 5.539 -17.938 -15.922 1 75.69 100 LYS A N 1
ATOM 798 C CA . LYS A 1 100 ? 5.816 -16.562 -15.531 1 75.69 100 LYS A CA 1
ATOM 799 C C . LYS A 1 100 ? 5.293 -16.281 -14.125 1 75.69 100 LYS A C 1
ATOM 801 O O . LYS A 1 100 ? 4.301 -16.859 -13.695 1 75.69 100 LYS A O 1
ATOM 806 N N . LYS A 1 101 ? 6.023 -15.305 -13.461 1 77.06 101 LYS A N 1
ATOM 807 C CA . LYS A 1 101 ? 5.617 -14.875 -12.125 1 77.06 101 LYS A CA 1
ATOM 808 C C . LYS A 1 101 ? 4.797 -13.594 -12.18 1 77.06 101 LYS A C 1
ATOM 810 O O . LYS A 1 101 ? 4.945 -12.797 -13.117 1 77.06 101 LYS A O 1
ATOM 815 N N . GLN A 1 102 ? 3.824 -13.5 -11.344 1 77.81 102 GLN A N 1
ATOM 816 C CA . GLN A 1 102 ? 3.029 -12.289 -11.203 1 77.81 102 GLN A CA 1
ATOM 817 C C . GLN A 1 102 ? 3.281 -11.617 -9.859 1 77.81 102 GLN A C 1
ATOM 819 O O . GLN A 1 102 ? 3.346 -12.289 -8.828 1 77.81 102 GLN A O 1
ATOM 824 N N . ALA A 1 103 ? 3.471 -10.391 -9.852 1 82.06 103 ALA A N 1
ATOM 825 C CA . ALA A 1 103 ? 3.756 -9.617 -8.648 1 82.06 103 ALA A CA 1
ATOM 826 C C . ALA A 1 103 ? 2.643 -8.609 -8.367 1 82.06 103 ALA A C 1
ATOM 828 O O . ALA A 1 103 ? 2.688 -7.473 -8.852 1 82.06 103 ALA A O 1
ATOM 829 N N . PRO A 1 104 ? 1.69 -9.031 -7.602 1 88.12 104 PRO A N 1
ATOM 830 C CA . PRO A 1 104 ? 0.627 -8.07 -7.277 1 88.12 104 PRO A CA 1
ATOM 831 C C . PRO A 1 104 ? 1.109 -6.938 -6.379 1 88.12 104 PRO A C 1
ATOM 833 O O . PRO A 1 104 ? 2.201 -7.012 -5.812 1 88.12 104 PRO A O 1
ATOM 836 N N . CYS A 1 105 ? 0.386 -5.93 -6.316 1 89.19 105 CYS A N 1
ATOM 837 C CA . CYS A 1 105 ? 0.642 -4.797 -5.438 1 89.19 105 CYS A CA 1
ATOM 838 C C . CYS A 1 105 ? -0.663 -4.164 -4.973 1 89.19 105 CYS A C 1
ATOM 840 O O . CYS A 1 105 ? -1.743 -4.559 -5.414 1 89.19 105 CYS A O 1
ATOM 842 N N . PHE A 1 106 ? -0.521 -3.256 -4.016 1 89.38 106 PHE A N 1
ATOM 843 C CA . PHE A 1 106 ? -1.699 -2.521 -3.574 1 89.38 106 PHE A CA 1
ATOM 844 C C . PHE A 1 106 ? -1.338 -1.087 -3.207 1 89.38 106 PHE A C 1
ATOM 846 O O . PHE A 1 106 ? -0.187 -0.797 -2.873 1 89.38 106 PHE A O 1
ATOM 853 N N . ILE A 1 107 ? -2.334 -0.273 -3.334 1 88.12 107 ILE A N 1
ATOM 854 C CA . ILE A 1 107 ? -2.266 1.101 -2.848 1 88.12 107 ILE A CA 1
ATOM 855 C C . ILE A 1 107 ? -3.068 1.23 -1.556 1 88.12 107 ILE A C 1
ATOM 857 O O . ILE A 1 107 ? -4.184 0.716 -1.457 1 88.12 107 ILE A O 1
ATOM 861 N N . SER A 1 108 ? -2.418 1.898 -0.614 1 92 108 SER A N 1
ATOM 862 C CA . SER A 1 108 ? -3.131 2.125 0.638 1 92 108 SER A CA 1
ATOM 863 C C . SER A 1 108 ? -3.082 3.594 1.045 1 92 108 SER A C 1
ATOM 865 O O . SER A 1 108 ? -2.002 4.176 1.155 1 92 108 SER A O 1
ATOM 867 N N . CYS A 1 109 ? -4.262 4.113 1.272 1 89.38 109 CYS A N 1
ATOM 868 C CA . CYS A 1 109 ? -4.402 5.438 1.87 1 89.38 109 CYS A CA 1
ATOM 869 C C . CYS A 1 109 ? -5.008 5.344 3.266 1 89.38 109 CYS A C 1
ATOM 871 O O . CYS A 1 109 ? -5.516 6.336 3.793 1 89.38 109 CYS A O 1
ATOM 873 N N . LEU A 1 110 ?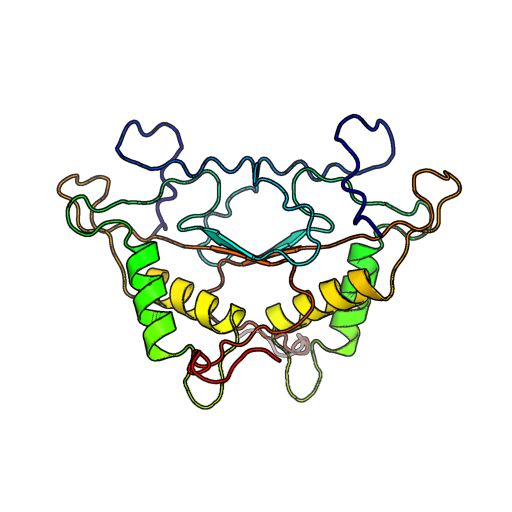 -4.969 4.184 3.789 1 92.81 110 LEU A N 1
ATOM 874 C CA . LEU A 1 110 ? -5.598 3.93 5.082 1 92.81 110 LEU A CA 1
ATOM 875 C C . LEU A 1 110 ? -4.887 4.695 6.191 1 92.81 110 LEU A C 1
ATOM 877 O O . LEU A 1 110 ? -3.664 4.863 6.152 1 92.81 110 LEU A O 1
ATOM 881 N N . THR A 1 111 ? -5.68 5.062 7.223 1 94.81 111 THR A N 1
ATOM 882 C CA . THR A 1 111 ? -5.129 5.789 8.359 1 94.81 111 THR A CA 1
ATOM 883 C C . THR A 1 111 ? -5.141 4.918 9.609 1 94.81 111 THR A C 1
ATOM 885 O O . THR A 1 111 ? -4.641 5.328 10.664 1 94.81 111 THR A O 1
ATOM 888 N N . THR A 1 112 ? -5.734 3.785 9.539 1 95.62 112 THR A N 1
ATOM 889 C CA . THR A 1 112 ? -5.773 2.801 10.617 1 95.62 112 THR A CA 1
ATOM 890 C C . THR A 1 112 ? -5.715 1.384 10.055 1 95.62 112 THR A C 1
ATOM 892 O O . THR A 1 112 ? -5.816 1.187 8.844 1 95.62 112 THR A O 1
ATOM 895 N N . LYS A 1 113 ? -5.48 0.432 10.961 1 95.56 113 LYS A N 1
ATOM 896 C CA . LYS A 1 113 ? -5.613 -0.968 10.57 1 95.56 113 LYS A CA 1
ATOM 897 C C . LYS A 1 113 ? -7.074 -1.334 10.32 1 95.56 11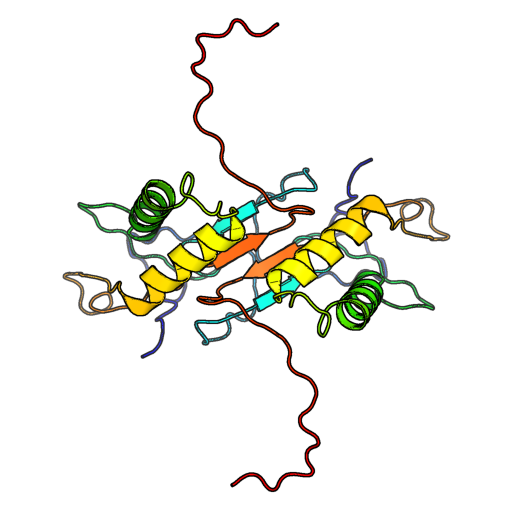3 LYS A C 1
ATOM 899 O O . LYS A 1 113 ? -7.969 -0.854 11.023 1 95.56 113 LYS A O 1
ATOM 904 N N . VAL A 1 114 ? -7.262 -2.18 9.32 1 96.19 114 VAL A N 1
ATOM 905 C CA . VAL A 1 114 ? -8.594 -2.668 8.992 1 96.19 114 VAL A CA 1
ATOM 906 C C . VAL A 1 114 ? -8.656 -4.18 9.188 1 96.19 114 VAL A C 1
ATOM 908 O O . VAL A 1 114 ? -7.84 -4.918 8.641 1 96.19 114 VAL A O 1
ATOM 911 N N . TYR A 1 115 ? -9.617 -4.574 10.008 1 96 115 TYR A N 1
ATOM 912 C CA . TYR A 1 115 ? -9.844 -5.988 10.289 1 96 115 TYR A CA 1
ATOM 913 C C . TYR A 1 115 ? -11.211 -6.434 9.781 1 96 115 TYR A C 1
ATOM 915 O O . TYR A 1 115 ? -12.133 -5.625 9.672 1 96 115 TYR A O 1
ATOM 923 N N . PHE A 1 116 ? -11.266 -7.707 9.469 1 93.81 116 PHE A N 1
ATOM 924 C CA . PHE A 1 116 ? -12.531 -8.258 9.008 1 93.81 116 PHE A CA 1
ATOM 925 C C . PHE A 1 116 ? -13.273 -8.93 10.156 1 93.81 116 PHE A C 1
ATOM 927 O O . PHE A 1 116 ? -12.656 -9.547 11.023 1 93.81 116 PHE A O 1
ATOM 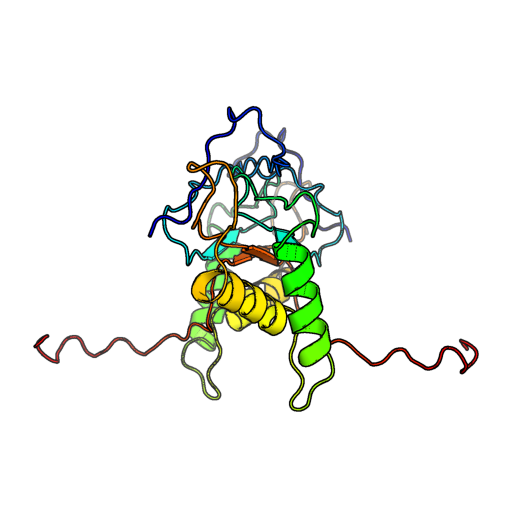934 N N . ARG A 1 117 ? -14.539 -8.703 10.219 1 90.44 117 ARG A N 1
ATOM 935 C CA . ARG A 1 117 ? -15.391 -9.312 11.234 1 90.44 117 ARG A CA 1
ATOM 936 C C . ARG A 1 117 ? -16.344 -10.336 10.617 1 90.44 117 ARG A C 1
ATOM 938 O O . ARG A 1 117 ? -16.734 -10.195 9.461 1 90.44 117 ARG A O 1
ATOM 945 N N . PRO A 1 118 ? -16.641 -11.352 11.406 1 84.44 118 PRO A N 1
ATOM 946 C CA . PRO A 1 118 ? -17.609 -12.32 10.891 1 84.44 118 PRO A CA 1
ATOM 947 C C . PRO A 1 118 ? -18.969 -11.695 10.562 1 84.44 118 PRO A C 1
ATOM 949 O O . PRO A 1 118 ? -19.344 -10.68 11.164 1 84.44 118 PRO A O 1
ATOM 952 N N . PRO A 1 119 ? -19.453 -12.047 9.406 1 73.06 119 PRO A N 1
ATOM 953 C CA . PRO A 1 119 ? -20.781 -11.5 9.086 1 73.06 119 PRO A CA 1
ATOM 954 C C . PRO A 1 119 ? -21.766 -11.609 10.25 1 73.06 119 PRO A C 1
ATOM 956 O O . PRO A 1 119 ? -21.703 -12.57 11.023 1 73.06 119 PRO A O 1
ATOM 959 N N . GLU A 1 120 ? -21.938 -10.328 10.852 1 64.62 120 GLU A N 1
ATOM 960 C CA . GLU A 1 120 ? -22.984 -10.383 11.883 1 64.62 120 GLU A CA 1
ATOM 961 C C . GLU A 1 120 ? -24.188 -11.195 11.414 1 64.62 120 GLU A C 1
ATOM 963 O O . GLU A 1 120 ? -24.484 -11.242 10.219 1 64.62 120 GLU A O 1
ATOM 968 N N . ASP A 1 121 ? -24.391 -12.234 11.875 1 55.44 121 ASP A N 1
ATOM 969 C CA . ASP A 1 121 ? -25.688 -12.836 11.609 1 55.44 121 ASP A CA 1
ATOM 970 C C . ASP A 1 121 ? -26.75 -11.766 11.422 1 55.44 121 ASP A C 1
ATOM 972 O O . ASP A 1 121 ? -26.922 -10.891 12.273 1 55.44 121 ASP A O 1
ATOM 976 N N . GLU A 1 122 ? -26.828 -11.18 10.188 1 50.91 122 GLU A N 1
ATOM 977 C CA . GLU A 1 122 ? -27.953 -10.297 9.891 1 50.91 122 GLU A CA 1
ATOM 978 C C . GLU A 1 122 ? -29.156 -10.609 10.781 1 50.91 122 GLU A C 1
ATOM 980 O O . GLU A 1 122 ? -30.25 -10.086 10.562 1 50.91 122 GLU A O 1
ATOM 985 N N . THR A 1 123 ? -29.188 -11.602 11.469 1 48.5 123 THR A N 1
ATOM 986 C CA . THR A 1 123 ? -30.469 -11.742 12.164 1 48.5 123 THR A CA 1
ATOM 987 C C . THR A 1 123 ? -30.641 -10.633 13.195 1 48.5 123 THR A C 1
ATOM 989 O O . THR A 1 123 ? -31.609 -10.648 13.969 1 48.5 123 THR A O 1
ATOM 992 N N . THR A 1 124 ? -29.562 -10.031 13.68 1 45.94 124 THR A N 1
ATOM 993 C CA . THR A 1 124 ? -29.953 -9.062 14.695 1 45.94 124 THR A CA 1
ATOM 994 C C . THR A 1 124 ? -30.469 -7.777 14.047 1 45.94 124 THR A C 1
ATOM 996 O O . THR A 1 124 ? -29.781 -7.176 13.219 1 45.94 124 THR A O 1
ATOM 999 N N . PRO A 1 125 ? -31.781 -7.414 14.07 1 46.59 125 PRO A N 1
ATOM 1000 C CA . PRO A 1 125 ? -32.5 -6.25 13.555 1 46.59 125 PRO A CA 1
ATOM 1001 C C . PRO A 1 125 ? -31.766 -4.938 13.781 1 46.59 125 PRO A C 1
ATOM 1003 O O . PRO A 1 125 ? -31.172 -4.73 14.852 1 46.59 125 PRO A O 1
ATOM 1006 N N . ARG A 1 126 ? -31.109 -4.438 12.742 1 47.34 126 ARG A N 1
ATOM 1007 C CA . ARG A 1 126 ? -30.562 -3.088 12.859 1 47.34 126 ARG A CA 1
ATOM 1008 C C . ARG A 1 126 ? -31.438 -2.213 13.742 1 47.34 126 ARG A C 1
ATOM 1010 O O . ARG A 1 126 ? -32.656 -2.217 13.594 1 47.34 126 ARG A O 1
ATOM 1017 N N . PRO A 1 127 ? -30.594 -1.599 14.781 1 40.09 127 PRO A N 1
ATOM 1018 C CA . PRO A 1 127 ? -31.562 -0.821 15.562 1 40.09 127 PRO A CA 1
ATOM 1019 C C . PRO A 1 127 ? -32.312 0.206 14.719 1 40.09 127 PRO A C 1
ATOM 1021 O O . PRO A 1 127 ? -31.812 0.641 13.68 1 40.09 127 PRO A O 1
ATOM 1024 N N . GLN B 1 1 ? 15.109 -14.453 -12.406 1 21.19 1 GLN B N 1
ATOM 1025 C CA . GLN B 1 1 ? 13.766 -14.875 -12.789 1 21.19 1 GLN B CA 1
ATOM 1026 C C . GLN B 1 1 ? 12.797 -13.695 -12.781 1 21.19 1 GLN B C 1
ATOM 1028 O O . GLN B 1 1 ? 12.43 -13.195 -11.711 1 21.19 1 GLN B O 1
ATOM 1033 N N . THR B 1 2 ? 12.742 -13.008 -13.883 1 23.36 2 THR B N 1
ATOM 1034 C CA . THR B 1 2 ? 12.258 -11.641 -14.031 1 23.36 2 THR B CA 1
ATOM 1035 C C . THR B 1 2 ? 10.734 -11.594 -14.008 1 23.36 2 THR B C 1
ATOM 1037 O O . THR B 1 2 ? 10.078 -12.516 -14.5 1 23.36 2 THR B O 1
ATOM 1040 N N . CYS B 1 3 ? 10.172 -11.336 -12.93 1 30.66 3 CYS B N 1
ATOM 1041 C CA . CYS B 1 3 ? 8.742 -11.078 -12.898 1 30.66 3 CYS B CA 1
ATOM 1042 C C . CYS B 1 3 ? 8.297 -10.336 -14.164 1 30.66 3 CYS B C 1
ATOM 1044 O O . CYS B 1 3 ? 8.789 -9.242 -14.453 1 30.66 3 CYS B O 1
ATOM 1046 N N . GLN B 1 4 ? 8.156 -11.016 -15.336 1 28.03 4 GLN B N 1
ATOM 1047 C CA . GLN B 1 4 ? 7.949 -10.492 -16.688 1 28.03 4 GLN B CA 1
ATOM 1048 C C . GLN B 1 4 ? 6.727 -9.578 -16.734 1 28.03 4 GLN B C 1
ATOM 1050 O O . GLN B 1 4 ? 5.605 -10.016 -16.453 1 28.03 4 GLN B O 1
ATOM 1055 N N . VAL B 1 5 ? 6.836 -8.281 -16.203 1 34.28 5 VAL B N 1
ATOM 1056 C CA . VAL B 1 5 ? 5.965 -7.168 -16.547 1 34.28 5 VAL B CA 1
ATOM 1057 C C . VAL B 1 5 ? 5.754 -7.117 -18.062 1 34.28 5 VAL B C 1
ATOM 1059 O O . VAL B 1 5 ? 6.719 -7.023 -18.828 1 34.28 5 VAL B O 1
ATOM 1062 N N . LEU B 1 6 ? 4.977 -7.883 -18.594 1 34.41 6 LEU B N 1
ATOM 1063 C CA . LEU B 1 6 ? 4.793 -7.824 -20.031 1 34.41 6 LEU B CA 1
ATOM 1064 C C . LEU B 1 6 ? 4.309 -6.441 -20.469 1 34.41 6 LEU B C 1
ATOM 1066 O O . LEU B 1 6 ? 3.473 -5.836 -19.781 1 34.41 6 LEU B O 1
ATOM 1070 N N . PRO B 1 7 ? 5.07 -5.816 -21.312 1 34.31 7 PRO B N 1
ATOM 1071 C CA . PRO B 1 7 ? 4.738 -4.504 -21.875 1 34.31 7 PRO B CA 1
ATOM 1072 C C . PRO B 1 7 ? 3.332 -4.461 -22.469 1 34.31 7 PRO B C 1
ATOM 1074 O O . PRO B 1 7 ? 2.789 -5.496 -22.859 1 34.31 7 PRO B O 1
ATOM 1077 N N . LYS B 1 8 ? 2.635 -3.219 -22.5 1 40.28 8 LYS B N 1
ATOM 1078 C CA . LYS B 1 8 ? 1.33 -2.803 -23 1 40.28 8 LYS B CA 1
ATOM 1079 C C . LYS B 1 8 ? 1.054 -3.416 -24.375 1 40.28 8 LYS B C 1
ATOM 1081 O O . LYS B 1 8 ? -0.104 -3.605 -24.75 1 40.28 8 LYS B O 1
ATOM 1086 N N . ASP B 1 9 ? 1.924 -3.445 -25.141 1 36 9 ASP B N 1
ATOM 1087 C CA . ASP B 1 9 ? 1.672 -3.748 -26.547 1 36 9 ASP B CA 1
ATOM 1088 C C . ASP B 1 9 ? 1.206 -5.191 -26.719 1 36 9 ASP B C 1
ATOM 1090 O O . ASP B 1 9 ? 1.112 -5.684 -27.844 1 36 9 ASP B O 1
ATOM 1094 N N . HIS B 1 10 ? 1.145 -5.793 -25.594 1 37.69 10 HIS B N 1
ATOM 1095 C CA . HIS B 1 10 ? 0.863 -7.168 -25.984 1 37.69 10 HIS B CA 1
ATOM 1096 C C . HIS B 1 10 ? -0.626 -7.371 -26.25 1 37.69 10 HIS B C 1
ATOM 1098 O O . HIS B 1 10 ? -1.465 -6.914 -25.469 1 37.69 10 HIS B O 1
ATOM 1104 N N . GLU B 1 11 ? -1.063 -7.547 -27.391 1 36.69 11 GLU B N 1
ATOM 1105 C CA . GLU B 1 11 ? -2.355 -7.801 -28.031 1 36.69 11 GLU B CA 1
ATOM 1106 C C . GLU B 1 11 ? -3.201 -8.758 -27.188 1 36.69 11 GLU B C 1
ATOM 1108 O O . GLU B 1 11 ? -4.359 -9.016 -27.531 1 36.69 11 GLU B O 1
ATOM 1113 N N . GLY B 1 12 ? -2.637 -9.68 -26.328 1 39.69 12 GLY B N 1
ATOM 1114 C CA . GLY B 1 12 ? -3.488 -10.773 -25.891 1 39.69 12 GLY B CA 1
ATOM 1115 C C . GLY B 1 12 ? -4.527 -10.352 -24.859 1 39.69 12 GLY B C 1
ATOM 1116 O O . GLY B 1 12 ? -4.652 -9.156 -24.562 1 39.69 12 GLY B O 1
ATOM 1117 N N . ASP B 1 13 ? -5.328 -11.383 -24.438 1 42.66 13 ASP B N 1
ATOM 1118 C CA . ASP B 1 13 ? -6.469 -11.352 -23.516 1 42.66 13 ASP B CA 1
ATOM 1119 C C . ASP B 1 13 ? -6.066 -10.781 -22.172 1 42.66 13 ASP B C 1
ATOM 1121 O O . ASP B 1 13 ? -5.988 -11.508 -21.172 1 42.66 13 ASP B O 1
ATOM 1125 N N . TYR B 1 14 ? -5.168 -9.953 -22.328 1 43.12 14 TYR B N 1
ATOM 1126 C CA . TYR B 1 14 ? -4.723 -9.383 -21.062 1 43.12 14 TYR B CA 1
ATOM 1127 C C . TYR B 1 14 ? -5.574 -8.18 -20.672 1 43.12 14 TYR B C 1
ATOM 1129 O O . TYR B 1 14 ? -6.152 -7.516 -21.547 1 43.12 14 TYR B O 1
ATOM 1137 N N . GLU B 1 15 ? -6.066 -8.258 -19.562 1 41.56 15 GLU B N 1
ATOM 1138 C CA . GLU B 1 15 ? -6.75 -7.086 -19.031 1 41.56 15 GLU B CA 1
ATOM 1139 C C . GLU B 1 15 ? -5.75 -6.023 -18.578 1 41.56 15 GLU B C 1
ATOM 1141 O O . GLU B 1 15 ? -4.848 -6.305 -17.797 1 41.56 15 GLU B O 1
ATOM 1146 N N . THR B 1 16 ? -5.48 -5.16 -19.562 1 41.09 16 THR B N 1
ATOM 1147 C CA . THR B 1 16 ? -4.68 -4.008 -19.172 1 41.09 16 THR B CA 1
ATOM 1148 C C . THR B 1 16 ? -5.32 -3.275 -17.984 1 41.09 16 THR B C 1
ATOM 1150 O O . THR B 1 16 ? -6.535 -3.072 -17.969 1 41.09 16 THR B O 1
ATOM 1153 N N . VAL B 1 17 ? -4.73 -3.643 -16.938 1 39.28 17 VAL B N 1
ATOM 1154 C CA . VAL B 1 17 ? -5.16 -2.678 -15.93 1 39.28 17 VAL B CA 1
ATOM 1155 C C . VAL B 1 17 ? -4.445 -1.346 -16.156 1 39.28 17 VAL B C 1
ATOM 1157 O O . VAL B 1 17 ? -3.215 -1.275 -16.094 1 39.28 17 VAL B O 1
ATOM 1160 N N . GLU B 1 18 ? -4.812 -0.638 -17.234 1 38.47 18 GLU B N 1
ATOM 1161 C CA . GLU B 1 18 ? -4.246 0.672 -17.531 1 38.47 18 GLU B CA 1
ATOM 1162 C C . GLU B 1 18 ? -4.383 1.623 -16.344 1 38.47 18 GLU B C 1
ATOM 1164 O O . GLU B 1 18 ? -5.473 1.785 -15.797 1 38.47 18 GLU B O 1
ATOM 1169 N N . THR B 1 19 ? -3.398 1.344 -15.406 1 38.84 19 THR B N 1
ATOM 1170 C CA . THR B 1 19 ? -3.438 2.479 -14.492 1 38.84 19 THR B CA 1
ATOM 1171 C C . THR B 1 19 ? -2.443 3.555 -14.914 1 38.84 19 THR B C 1
ATOM 1173 O O . THR B 1 19 ? -1.48 3.268 -15.633 1 38.84 19 THR B O 1
ATOM 1176 N N . GLY B 1 20 ? -2.904 4.656 -15.25 1 41.25 20 GLY B N 1
ATOM 1177 C CA . GLY B 1 20 ? -2.084 5.824 -15.523 1 41.25 20 GLY B CA 1
ATOM 1178 C C . GLY B 1 20 ? -0.899 5.953 -14.586 1 41.25 20 GLY B C 1
ATOM 1179 O O . GLY B 1 20 ? -0.325 7.039 -14.453 1 41.25 20 GLY B O 1
ATOM 1180 N N . TRP B 1 21 ? -0.717 5.113 -13.633 1 43.44 21 TRP B N 1
ATOM 1181 C CA . TRP B 1 21 ? 0.393 5.34 -12.711 1 43.44 21 TRP B CA 1
ATOM 1182 C C . TRP B 1 21 ? 1.728 5.035 -13.383 1 43.44 21 TRP B C 1
ATOM 1184 O O . TRP B 1 21 ? 1.896 3.98 -13.992 1 43.44 21 TRP B O 1
ATOM 1194 N N . ALA B 1 22 ? 2.391 6.051 -13.977 1 42.81 22 ALA B N 1
ATOM 1195 C CA . ALA B 1 22 ? 3.725 5.805 -14.523 1 42.81 22 ALA B CA 1
ATOM 1196 C C . ALA B 1 22 ? 4.766 5.727 -13.406 1 42.81 22 ALA B C 1
ATOM 1198 O O . ALA B 1 22 ? 5.027 6.719 -12.727 1 42.81 22 ALA B O 1
ATOM 1199 N N . PHE B 1 23 ? 4.707 4.902 -12.5 1 44.78 23 PHE B N 1
ATOM 1200 C CA . PHE B 1 23 ? 5.941 4.797 -11.734 1 44.78 23 PHE B CA 1
ATOM 1201 C C . PHE B 1 23 ? 6.945 3.895 -12.445 1 44.78 23 PHE B C 1
ATOM 1203 O O . PHE B 1 23 ? 6.555 2.967 -13.164 1 44.78 23 PHE B O 1
ATOM 1210 N N . PRO B 1 24 ? 8.086 4.527 -12.578 1 42.84 24 PRO B N 1
ATOM 1211 C CA . PRO B 1 24 ? 9.031 3.535 -13.102 1 42.84 24 PRO B CA 1
ATOM 1212 C C . PRO B 1 24 ? 8.898 2.176 -12.414 1 42.84 24 PRO B C 1
ATOM 1214 O O . PRO B 1 24 ? 8.844 2.102 -11.188 1 42.84 24 PRO B O 1
ATOM 1217 N N . VAL B 1 25 ? 8.234 1.31 -13.008 1 44.09 25 VAL B N 1
ATOM 1218 C CA . VAL B 1 25 ? 8.109 -0.049 -12.484 1 44.09 25 VAL B CA 1
ATOM 1219 C C . VAL B 1 25 ? 9.492 -0.619 -12.195 1 44.09 25 VAL B C 1
ATOM 1221 O O . VAL B 1 25 ? 10.289 -0.842 -13.109 1 44.09 25 VAL B O 1
ATOM 1224 N N . PRO B 1 26 ? 9.906 -0.386 -10.961 1 44.34 26 PRO B N 1
ATOM 1225 C CA . PRO B 1 26 ? 11.164 -1.089 -10.719 1 44.34 26 PRO B CA 1
ATOM 1226 C C . PRO B 1 26 ? 11.078 -2.582 -11.023 1 44.34 26 PRO B C 1
ATOM 1228 O O . PRO B 1 26 ? 10 -3.17 -10.945 1 44.34 26 PRO B O 1
ATOM 1231 N N . SER B 1 27 ? 11.914 -3.006 -11.82 1 47.28 27 SER B N 1
ATOM 1232 C CA . SER B 1 27 ? 12.062 -4.398 -12.227 1 47.28 27 SER B CA 1
ATOM 1233 C C . SER B 1 27 ? 12.117 -5.324 -11.016 1 47.28 27 SER B C 1
ATOM 1235 O O . SER B 1 27 ? 12.25 -6.543 -11.164 1 47.28 27 SER B O 1
ATOM 1237 N N . ARG B 1 28 ? 12.016 -4.645 -9.805 1 55.94 28 ARG B N 1
ATOM 1238 C CA . ARG B 1 28 ? 12.148 -5.57 -8.688 1 55.94 28 ARG B CA 1
ATOM 1239 C C . ARG B 1 28 ? 10.781 -5.941 -8.117 1 55.94 28 ARG B C 1
ATOM 1241 O O . ARG B 1 28 ? 9.906 -5.086 -8.008 1 55.94 28 ARG B O 1
ATOM 1248 N N . PRO B 1 29 ? 10.594 -7.184 -7.895 1 62.34 29 PRO B N 1
ATOM 1249 C CA . PRO B 1 29 ? 9.289 -7.66 -7.434 1 62.34 29 PRO B CA 1
ATOM 1250 C C . PRO B 1 29 ? 8.891 -7.082 -6.078 1 62.34 29 PRO B C 1
ATOM 1252 O O . PRO B 1 29 ? 7.699 -6.988 -5.77 1 62.34 29 PRO B O 1
ATOM 1255 N N . GLU B 1 30 ? 9.883 -6.668 -5.305 1 79.31 30 GLU B N 1
ATOM 1256 C CA . GLU B 1 30 ? 9.531 -6.066 -4.02 1 79.31 30 GLU B CA 1
ATOM 1257 C C . GLU B 1 30 ? 9.703 -4.551 -4.059 1 79.31 30 GLU B C 1
ATOM 1259 O O . GLU B 1 30 ? 10.82 -4.039 -3.969 1 79.31 30 GLU B O 1
ATOM 1264 N N . LEU B 1 31 ? 8.719 -3.85 -4.336 1 83.38 31 LEU B N 1
ATOM 1265 C CA . LEU B 1 31 ? 8.703 -2.396 -4.469 1 83.38 31 LEU B CA 1
ATOM 1266 C C . LEU B 1 31 ? 7.781 -1.771 -3.426 1 83.38 31 LEU B C 1
ATOM 1268 O O . LEU B 1 31 ? 6.719 -2.316 -3.123 1 83.38 31 LEU B O 1
ATOM 1272 N N . PHE B 1 32 ? 8.297 -0.613 -2.889 1 89.69 32 PHE B N 1
ATOM 1273 C CA . PHE B 1 32 ? 7.496 0.209 -1.989 1 89.69 32 PHE B CA 1
ATOM 1274 C C . PHE B 1 32 ? 7.656 1.688 -2.322 1 89.69 32 PHE B C 1
ATOM 1276 O O . PHE B 1 32 ? 8.773 2.207 -2.354 1 89.69 32 PHE B O 1
ATOM 1283 N N . VAL B 1 33 ? 6.508 2.359 -2.617 1 88.06 33 VAL B N 1
ATOM 1284 C CA . VAL B 1 33 ? 6.562 3.764 -3.01 1 88.06 33 VAL B CA 1
ATOM 1285 C C . VAL B 1 33 ? 5.547 4.566 -2.205 1 88.06 33 VAL B C 1
ATOM 1287 O O . VAL B 1 33 ? 4.367 4.211 -2.154 1 88.06 33 VAL B O 1
ATOM 1290 N N . GLY B 1 34 ? 6 5.598 -1.612 1 89.06 34 GLY B N 1
ATOM 1291 C CA . GLY B 1 34 ? 5.121 6.535 -0.935 1 89.06 34 GLY B CA 1
ATOM 1292 C C . GLY B 1 34 ? 4.777 7.746 -1.779 1 89.06 34 GLY B C 1
ATOM 1293 O O . GLY B 1 34 ? 5.625 8.258 -2.51 1 89.06 34 GLY B O 1
ATOM 1294 N N . PHE B 1 35 ? 3.51 8.195 -1.605 1 84.44 35 PHE B N 1
ATOM 1295 C CA . PHE B 1 35 ? 3.037 9.398 -2.289 1 84.44 35 PHE B CA 1
ATOM 1296 C C . PHE B 1 35 ? 2.479 10.406 -1.291 1 84.44 35 PHE B C 1
ATOM 1298 O O . PHE B 1 35 ? 1.746 10.031 -0.37 1 84.44 35 PHE B O 1
ATOM 1305 N N . ALA B 1 36 ? 2.863 11.602 -1.547 1 83.62 36 ALA B N 1
ATOM 1306 C CA . ALA B 1 36 ? 2.326 12.656 -0.686 1 83.62 36 ALA B CA 1
ATOM 1307 C C . ALA B 1 36 ? 0.825 12.828 -0.905 1 83.62 36 ALA B C 1
ATOM 1309 O O . ALA B 1 36 ? 0.102 13.242 0.005 1 83.62 36 ALA B O 1
ATOM 1310 N N . THR B 1 37 ? 0.391 12.633 -2.062 1 77.88 37 THR B N 1
ATOM 1311 C CA . THR B 1 37 ? -1.009 12.625 -2.469 1 77.88 37 THR B CA 1
ATOM 1312 C C . THR B 1 37 ? -1.266 11.523 -3.498 1 77.88 37 THR B C 1
ATOM 1314 O O . THR B 1 37 ? -0.329 11.016 -4.117 1 77.88 37 THR B O 1
ATOM 1317 N N . PRO B 1 38 ? -2.604 11.094 -3.48 1 72.19 38 PRO B N 1
ATOM 1318 C CA . PRO B 1 38 ? -2.875 10.125 -4.543 1 72.19 38 PRO B CA 1
ATOM 1319 C C . PRO B 1 38 ? -2.416 10.617 -5.918 1 72.19 38 PRO B C 1
ATOM 1321 O O . PRO B 1 38 ? -2.416 11.82 -6.18 1 72.19 38 PRO B O 1
ATOM 1324 N N . PRO B 1 39 ? -2.02 9.602 -6.738 1 67 39 PRO B N 1
ATOM 1325 C CA . PRO B 1 39 ? -1.578 9.984 -8.078 1 67 39 PRO B CA 1
ATOM 1326 C C . PRO B 1 39 ? -2.619 10.82 -8.82 1 67 39 PRO B C 1
ATOM 1328 O O . PRO B 1 39 ? -3.814 10.523 -8.758 1 67 39 PRO B O 1
ATOM 1331 N N . GLY B 1 40 ? -2.154 11.828 -9.5 1 63.47 40 GLY B N 1
ATOM 1332 C CA . GLY B 1 40 ? -3.051 12.711 -10.227 1 63.47 40 GLY B CA 1
ATOM 1333 C C . GLY B 1 40 ? -3.432 13.953 -9.438 1 63.47 40 GLY B C 1
ATOM 1334 O O . GLY B 1 40 ? -4.059 14.867 -9.969 1 63.47 40 GLY B O 1
ATOM 1335 N N . TYR B 1 41 ? -3.113 13.93 -8.164 1 67.69 41 TYR B N 1
ATOM 1336 C CA . TYR B 1 41 ? -3.4 15.078 -7.316 1 67.69 41 TYR B CA 1
ATOM 1337 C C . TYR B 1 41 ? -2.127 15.859 -7.012 1 67.69 41 TYR B C 1
ATOM 1339 O O . TYR B 1 41 ? -1.02 15.367 -7.238 1 67.69 41 TYR B O 1
ATOM 1347 N N . TYR B 1 42 ? -2.346 17.047 -6.531 1 66.88 42 TYR B N 1
ATOM 1348 C CA . TYR B 1 42 ? -1.231 17.922 -6.188 1 66.88 42 TYR B CA 1
ATOM 1349 C C . TYR B 1 42 ? -1.012 17.953 -4.68 1 66.88 42 TYR B C 1
ATOM 1351 O O . TYR B 1 42 ? -1.972 17.984 -3.904 1 66.88 42 TYR B O 1
ATOM 1359 N N . ALA B 1 43 ? 0.299 17.891 -4.461 1 73.88 43 ALA B N 1
ATOM 1360 C CA . ALA B 1 43 ? 0.676 18 -3.053 1 73.88 43 ALA B CA 1
ATOM 1361 C C . ALA B 1 43 ? 1.192 19.406 -2.74 1 73.88 43 ALA B C 1
ATOM 1363 O O . ALA B 1 43 ? 1.924 20 -3.539 1 73.88 43 ALA B O 1
ATOM 1364 N N . TYR B 1 44 ? 0.79 19.938 -1.656 1 74.31 44 TYR B N 1
ATOM 1365 C CA . TYR B 1 44 ? 1.245 21.25 -1.189 1 74.31 44 TYR B CA 1
ATOM 1366 C C . TYR B 1 44 ? 2.707 21.188 -0.766 1 74.31 44 TYR B C 1
ATOM 1368 O O . TYR B 1 44 ? 3.143 20.234 -0.128 1 74.31 44 TYR B O 1
ATOM 1376 N N . ARG B 1 45 ? 3.395 22.172 -1.244 1 75.5 45 ARG B N 1
ATOM 1377 C CA . ARG B 1 45 ? 4.77 22.344 -0.785 1 75.5 45 ARG B CA 1
ATOM 1378 C C . ARG B 1 45 ? 4.953 23.719 -0.137 1 75.5 45 ARG B C 1
ATOM 1380 O O . ARG B 1 45 ? 4.621 24.734 -0.735 1 75.5 45 ARG B O 1
ATOM 1387 N N . ASP B 1 46 ? 5.434 23.641 1.112 1 74.94 46 ASP B N 1
ATOM 1388 C CA . ASP B 1 46 ? 5.695 24.891 1.807 1 74.94 46 ASP B CA 1
ATOM 1389 C C . ASP B 1 46 ? 7.027 25.5 1.363 1 74.94 46 ASP B C 1
ATOM 1391 O O . ASP B 1 46 ? 8.047 24.812 1.321 1 74.94 46 ASP B O 1
ATOM 1395 N N . GLU B 1 47 ? 6.973 26.75 1.036 1 72.56 47 GLU B N 1
ATOM 1396 C CA . GLU B 1 47 ? 8.156 27.438 0.529 1 72.56 47 GLU B CA 1
ATOM 1397 C C . GLU B 1 47 ? 9.281 27.438 1.562 1 72.56 47 GLU B C 1
ATOM 1399 O O . GLU B 1 47 ? 10.453 27.297 1.209 1 72.56 47 GLU B O 1
ATOM 1404 N N . SER B 1 48 ? 8.945 27.562 2.75 1 74.69 48 SER B N 1
ATOM 1405 C CA . SER B 1 48 ? 9.945 27.688 3.807 1 74.69 48 SER B CA 1
ATOM 1406 C C . SER B 1 48 ? 10.305 26.328 4.391 1 74.69 48 SER B C 1
ATOM 1408 O O . SER B 1 48 ? 11.477 26.047 4.668 1 74.69 48 SER B O 1
ATOM 1410 N N . GLU B 1 49 ? 9.281 25.453 4.512 1 75.31 49 GLU B N 1
ATOM 1411 C CA . GLU B 1 49 ? 9.453 24.219 5.285 1 75.31 49 GLU B CA 1
ATOM 1412 C C . GLU B 1 49 ? 9.555 23 4.371 1 75.31 49 GLU B C 1
ATOM 1414 O O . GLU B 1 49 ? 9.961 21.922 4.809 1 75.31 49 GLU B O 1
ATOM 1419 N N . GLY B 1 50 ? 9.219 23.203 3.193 1 79.12 50 GLY B N 1
ATOM 1420 C CA . GLY B 1 50 ? 9.289 22.078 2.273 1 79.12 50 GLY B CA 1
ATOM 1421 C C . GLY B 1 50 ? 8.008 21.266 2.205 1 79.12 50 GLY B C 1
ATOM 1422 O O . GLY B 1 50 ? 6.914 21.828 2.289 1 79.12 50 GLY B O 1
ATOM 1423 N N . SER B 1 51 ? 8.102 19.953 1.962 1 82.44 51 SER B N 1
ATOM 1424 C CA . SER B 1 51 ? 6.949 19.078 1.797 1 82.44 51 SER B CA 1
ATOM 1425 C C . SER B 1 51 ? 6.434 18.578 3.145 1 82.44 51 SER B C 1
ATOM 1427 O O . SER B 1 51 ? 7.156 17.906 3.877 1 82.44 51 SER B O 1
ATOM 1429 N N . PRO B 1 52 ? 5.27 19.016 3.523 1 87.06 52 PRO B N 1
ATOM 1430 C CA . PRO B 1 52 ? 4.703 18.516 4.785 1 87.06 52 PRO B CA 1
ATOM 1431 C C . PRO B 1 52 ? 4.715 17 4.887 1 87.06 52 PRO B C 1
ATOM 1433 O O . PRO B 1 52 ? 4.875 16.453 5.98 1 87.06 52 PRO B O 1
ATOM 1436 N N . PHE B 1 53 ? 4.602 16.359 3.73 1 87.69 53 PHE B N 1
ATOM 1437 C CA . PHE B 1 53 ? 4.633 14.906 3.717 1 87.69 53 PHE B CA 1
ATOM 1438 C C . PHE B 1 53 ? 5.984 14.391 4.199 1 87.69 53 PHE B C 1
ATOM 1440 O O . PHE B 1 53 ? 6.051 13.516 5.066 1 87.69 53 PHE B O 1
ATOM 1447 N N . ILE B 1 54 ? 7 14.875 3.635 1 91.56 54 ILE B N 1
ATOM 1448 C CA . ILE B 1 54 ? 8.336 14.414 3.988 1 91.56 54 ILE B CA 1
ATOM 1449 C C . ILE B 1 54 ? 8.617 14.734 5.457 1 91.56 54 ILE B C 1
ATOM 1451 O O . ILE B 1 54 ? 9.219 13.922 6.168 1 91.56 54 ILE B O 1
ATOM 1455 N N . GLN B 1 55 ? 8.234 15.883 5.871 1 91.69 55 GLN B N 1
ATOM 1456 C CA . GLN B 1 55 ? 8.453 16.25 7.266 1 91.69 55 GLN B CA 1
ATOM 1457 C C . GLN B 1 55 ? 7.75 15.281 8.203 1 91.69 55 GLN B C 1
ATOM 1459 O O . GLN B 1 55 ? 8.336 14.82 9.188 1 91.69 55 GLN B O 1
ATOM 1464 N N . LYS B 1 56 ? 6.527 14.984 7.887 1 95.19 56 LYS B N 1
ATOM 1465 C CA . LYS B 1 56 ? 5.77 14.062 8.727 1 95.19 56 LYS B CA 1
ATOM 1466 C C . LYS B 1 56 ? 6.359 12.648 8.672 1 95.19 56 LYS B C 1
ATOM 1468 O O . LYS B 1 56 ? 6.422 11.953 9.68 1 95.19 56 LYS B O 1
ATOM 1473 N N . LEU B 1 57 ? 6.766 12.281 7.5 1 96.62 57 LEU B N 1
ATOM 1474 C CA . LEU B 1 57 ? 7.43 10.992 7.32 1 96.62 57 LEU B CA 1
ATOM 1475 C C . LEU B 1 57 ? 8.633 10.867 8.25 1 96.62 57 LEU B C 1
ATOM 1477 O O . LEU B 1 57 ? 8.742 9.898 9 1 96.62 57 LEU B O 1
ATOM 1481 N N . CYS B 1 58 ? 9.445 11.914 8.242 1 96.06 58 CYS B N 1
ATOM 1482 C CA . CYS B 1 58 ? 10.648 11.898 9.07 1 96.06 58 CYS B CA 1
ATOM 1483 C C . CYS B 1 58 ? 10.289 11.852 10.555 1 96.06 58 CYS B C 1
ATOM 1485 O O . CYS B 1 58 ? 10.93 11.133 11.328 1 96.06 58 CYS B O 1
ATOM 1487 N N . GLU B 1 59 ? 9.367 12.586 10.961 1 97.44 59 GLU B N 1
ATOM 1488 C CA . GLU B 1 59 ? 8.938 12.609 12.359 1 97.44 59 GLU B CA 1
ATOM 1489 C C . GLU B 1 59 ? 8.492 11.227 12.82 1 97.44 59 GLU B C 1
ATOM 1491 O O . GLU B 1 59 ? 8.93 10.734 13.859 1 97.44 59 GLU B O 1
ATOM 1496 N N . VAL B 1 60 ? 7.652 10.586 12.086 1 98.19 60 VAL B N 1
ATOM 1497 C CA . VAL B 1 60 ? 7.094 9.289 12.445 1 98.19 60 VAL B CA 1
ATOM 1498 C C . VAL B 1 60 ? 8.203 8.242 12.492 1 98.19 60 VAL B C 1
ATOM 1500 O O . VAL B 1 60 ? 8.25 7.422 13.414 1 98.19 60 VAL B O 1
ATOM 1503 N N . PHE B 1 61 ? 9.055 8.258 11.492 1 97.5 61 PHE B N 1
ATOM 1504 C CA . PHE B 1 61 ? 10.133 7.277 11.445 1 97.5 61 PHE B CA 1
ATOM 1505 C C . PHE B 1 61 ? 11.094 7.477 12.609 1 97.5 61 PHE B C 1
ATOM 1507 O O . PHE B 1 61 ? 11.539 6.504 13.227 1 97.5 61 PHE B O 1
ATOM 1514 N N . ASP B 1 62 ? 11.375 8.68 12.914 1 97.25 62 ASP B N 1
ATOM 1515 C CA . ASP B 1 62 ? 12.258 8.977 14.039 1 97.25 62 ASP B CA 1
ATOM 1516 C C . ASP B 1 62 ? 11.664 8.461 15.352 1 97.25 62 ASP B C 1
ATOM 1518 O O . ASP B 1 62 ? 12.391 7.941 16.203 1 97.25 62 ASP B O 1
ATOM 1522 N N . GLU B 1 63 ? 10.445 8.609 15.453 1 97.69 63 GLU B N 1
ATOM 1523 C CA . GLU B 1 63 ? 9.773 8.281 16.703 1 97.69 63 GLU B CA 1
ATOM 1524 C C . GLU B 1 63 ? 9.562 6.777 16.844 1 97.69 63 GLU B C 1
ATOM 1526 O O . GLU B 1 63 ? 9.633 6.23 17.953 1 97.69 63 GLU B O 1
ATOM 1531 N N . HIS B 1 64 ? 9.305 6.125 15.703 1 97.81 64 HIS B N 1
ATOM 1532 C CA . HIS B 1 64 ? 8.703 4.809 15.883 1 97.81 64 HIS B CA 1
ATOM 1533 C C . HIS B 1 64 ? 9.523 3.725 15.195 1 97.81 64 HIS B C 1
ATOM 1535 O O . HIS B 1 64 ? 9.359 2.537 15.484 1 97.81 64 HIS B O 1
ATOM 1541 N N . ALA B 1 65 ? 10.414 4.047 14.25 1 96.75 65 ALA B N 1
ATOM 1542 C CA . ALA B 1 65 ? 11.055 3.045 13.406 1 96.75 65 ALA B CA 1
ATOM 1543 C C . ALA B 1 65 ? 11.898 2.086 14.242 1 96.75 65 ALA B C 1
ATOM 1545 O O . ALA B 1 65 ? 12.055 0.916 13.883 1 96.75 65 ALA B O 1
ATOM 1546 N N . LEU B 1 66 ? 12.461 2.574 15.391 1 95.88 66 LEU B N 1
ATOM 1547 C CA . LEU B 1 66 ? 13.32 1.745 16.219 1 95.88 66 LEU B CA 1
ATOM 1548 C C . LEU B 1 66 ? 12.711 1.525 17.594 1 95.88 66 LEU B C 1
ATOM 1550 O O . LEU B 1 66 ? 13.414 1.2 18.562 1 95.88 66 LEU B O 1
ATOM 1554 N N . SER B 1 67 ? 11.414 1.69 17.656 1 95.56 67 SER B N 1
ATOM 1555 C CA . SER B 1 67 ? 10.727 1.548 18.938 1 95.56 67 SER B CA 1
ATOM 1556 C C . SER B 1 67 ? 10.477 0.08 19.266 1 95.56 67 SER B C 1
ATOM 1558 O O . SER B 1 67 ? 10.672 -0.796 18.422 1 95.56 67 SER B O 1
ATOM 1560 N N . THR B 1 68 ? 10.102 -0.135 20.531 1 94.94 68 THR B N 1
ATOM 1561 C CA . THR B 1 68 ? 9.633 -1.415 21.047 1 94.94 68 THR B CA 1
ATOM 1562 C C . THR B 1 68 ? 8.234 -1.281 21.641 1 94.94 68 THR B C 1
ATOM 1564 O O . THR B 1 68 ? 7.988 -0.434 22.5 1 94.94 68 THR B O 1
ATOM 1567 N N . PRO B 1 69 ? 7.215 -2.17 21.141 1 95.44 69 PRO B N 1
ATOM 1568 C CA . PRO B 1 69 ? 7.438 -3.238 20.156 1 95.44 69 PRO B CA 1
ATOM 1569 C C . PRO B 1 69 ? 7.738 -2.705 18.766 1 95.44 69 PRO B C 1
ATOM 1571 O O . PRO B 1 69 ? 7.309 -1.601 18.406 1 95.44 69 PRO B O 1
ATOM 1574 N N . ARG B 1 70 ? 8.438 -3.49 17.938 1 95.88 70 ARG B N 1
ATOM 1575 C CA . ARG B 1 70 ? 8.867 -3.078 16.609 1 95.88 70 ARG B CA 1
ATOM 1576 C C . ARG B 1 70 ? 7.664 -2.814 15.703 1 95.88 70 ARG B C 1
ATOM 1578 O O . ARG B 1 70 ? 6.668 -3.541 15.758 1 95.88 70 ARG B O 1
ATOM 1585 N N . LYS B 1 71 ? 7.879 -1.816 14.898 1 97.12 71 LYS B N 1
ATOM 1586 C CA . LYS B 1 71 ? 6.879 -1.445 13.906 1 97.12 71 LYS B CA 1
ATOM 1587 C C . LYS B 1 71 ? 7.414 -1.644 12.492 1 97.12 71 LYS B C 1
ATOM 1589 O O . LYS B 1 71 ? 8.547 -1.254 12.188 1 97.12 71 LYS B O 1
ATOM 1594 N N . ASP B 1 72 ? 6.617 -2.285 11.719 1 97 72 ASP B N 1
ATOM 1595 C CA . ASP B 1 72 ? 7.078 -2.502 10.352 1 97 72 ASP B CA 1
ATOM 1596 C C . ASP B 1 72 ? 6.797 -1.282 9.477 1 97 72 ASP B C 1
ATOM 1598 O O . ASP B 1 72 ? 6.113 -0.35 9.906 1 97 72 ASP B O 1
ATOM 1602 N N . LEU B 1 73 ? 7.355 -1.283 8.297 1 97.81 73 LEU B N 1
ATOM 1603 C CA . LEU B 1 73 ? 7.277 -0.172 7.352 1 97.81 73 LEU B CA 1
ATOM 1604 C C . LEU B 1 73 ? 5.828 0.212 7.082 1 97.81 73 LEU B C 1
ATOM 1606 O O . LEU B 1 73 ? 5.492 1.397 7.039 1 97.81 73 LEU B O 1
ATOM 1610 N N . VAL B 1 74 ? 5.004 -0.747 6.871 1 97.75 74 VAL B N 1
ATOM 1611 C CA . VAL B 1 74 ? 3.611 -0.477 6.527 1 97.75 74 VAL B CA 1
ATOM 1612 C C . VAL B 1 74 ? 2.91 0.202 7.703 1 97.75 74 VAL B C 1
ATOM 1614 O O . VAL B 1 74 ? 2.111 1.121 7.508 1 97.75 74 VAL B O 1
ATOM 1617 N N . TRP B 1 75 ? 3.18 -0.244 8.883 1 97.44 75 TRP B N 1
ATOM 1618 C CA . TRP B 1 75 ? 2.631 0.438 10.047 1 97.44 75 TRP B CA 1
ATOM 1619 C C . TRP B 1 75 ? 3.072 1.897 10.086 1 97.44 75 TRP B C 1
ATOM 1621 O O . TRP B 1 75 ? 2.258 2.795 10.312 1 97.44 75 TRP B O 1
ATOM 1631 N N . LEU B 1 76 ? 4.344 2.092 9.914 1 98.38 76 LEU B N 1
ATOM 1632 C CA . LEU B 1 76 ? 4.887 3.445 9.93 1 98.38 76 LEU B CA 1
ATOM 1633 C C . LEU B 1 76 ? 4.18 4.328 8.906 1 98.38 76 LEU B C 1
ATOM 1635 O O . LEU B 1 76 ? 3.783 5.453 9.219 1 98.38 76 LEU B O 1
ATOM 1639 N N . MET B 1 77 ? 3.977 3.811 7.746 1 97.69 77 MET B N 1
ATOM 1640 C CA . MET B 1 77 ? 3.367 4.613 6.688 1 97.69 77 MET B CA 1
ATOM 1641 C C . MET B 1 77 ? 1.889 4.852 6.969 1 97.69 77 MET B C 1
ATOM 1643 O O . MET B 1 77 ? 1.352 5.91 6.633 1 97.69 77 MET B O 1
ATOM 1647 N N . THR B 1 78 ? 1.244 3.875 7.523 1 97.44 78 THR B N 1
ATOM 1648 C CA . THR B 1 78 ? -0.136 4.074 7.949 1 97.44 78 THR B CA 1
ATOM 1649 C C . THR B 1 78 ? -0.221 5.176 9 1 97.44 78 THR B C 1
ATOM 1651 O O . THR B 1 78 ? -1.178 5.953 9.023 1 97.44 78 THR B O 1
ATOM 1654 N N . GLN B 1 79 ? 0.784 5.219 9.844 1 97.62 79 GLN B N 1
ATOM 1655 C CA . GLN B 1 79 ? 0.845 6.273 10.852 1 97.62 79 GLN B CA 1
ATOM 1656 C C . GLN B 1 79 ? 1.069 7.637 10.203 1 97.62 79 GLN B C 1
ATOM 1658 O O . GLN B 1 79 ? 0.494 8.641 10.633 1 97.62 79 GLN B O 1
ATOM 1663 N N . VAL B 1 80 ? 1.897 7.719 9.227 1 96.94 80 VAL B N 1
ATOM 1664 C CA . VAL B 1 80 ? 2.08 8.961 8.484 1 96.94 80 VAL B CA 1
ATOM 1665 C C . VAL B 1 80 ? 0.746 9.414 7.895 1 96.94 80 VAL B C 1
ATOM 1667 O O . VAL B 1 80 ? 0.34 10.562 8.078 1 96.94 80 VAL B O 1
ATOM 1670 N N . ASN B 1 81 ? 0.065 8.484 7.195 1 93.44 81 ASN B N 1
ATOM 1671 C CA . ASN B 1 81 ? -1.254 8.789 6.656 1 93.44 81 ASN B CA 1
ATOM 1672 C C . ASN B 1 81 ? -2.189 9.336 7.73 1 93.44 81 ASN B C 1
ATOM 1674 O O . ASN B 1 81 ? -2.887 10.328 7.508 1 93.44 81 ASN B O 1
ATOM 1678 N N . SER B 1 82 ? -2.17 8.711 8.82 1 94.94 82 SER B N 1
ATOM 1679 C CA . SER B 1 82 ? -3.07 9.062 9.914 1 94.94 82 SER B CA 1
ATOM 1680 C C . SER B 1 82 ? -2.795 10.469 10.422 1 94.94 82 SER B C 1
ATOM 1682 O O . SER B 1 82 ? -3.715 11.281 10.547 1 94.94 82 SER B O 1
ATOM 1684 N N . GLN B 1 83 ? -1.587 10.734 10.695 1 95.12 83 GLN B N 1
ATOM 1685 C CA . GLN B 1 83 ? -1.236 12.031 11.266 1 95.12 83 GLN B CA 1
ATOM 1686 C C . GLN B 1 83 ? -1.453 13.156 10.258 1 95.12 83 GLN B C 1
ATOM 1688 O O . GLN B 1 83 ? -1.882 14.25 10.625 1 95.12 83 GLN B O 1
ATOM 1693 N N . MET B 1 84 ? -1.157 12.836 9 1 91.69 84 MET B N 1
ATOM 1694 C CA . MET B 1 84 ? -1.421 13.836 7.965 1 91.69 84 MET B CA 1
ATOM 1695 C C . MET B 1 84 ? -2.914 14.125 7.855 1 91.69 84 MET B C 1
ATOM 1697 O O . MET B 1 84 ? -3.324 15.281 7.77 1 91.69 84 MET B O 1
ATOM 1701 N N . ALA B 1 85 ? -3.703 13.102 7.867 1 86.5 85 ALA B N 1
ATOM 1702 C CA . ALA B 1 85 ? -5.148 13.219 7.676 1 86.5 85 ALA B CA 1
ATOM 1703 C C . ALA B 1 85 ? -5.805 13.914 8.867 1 86.5 85 ALA B C 1
ATOM 1705 O O . ALA B 1 85 ? -6.766 14.664 8.703 1 86.5 85 ALA B O 1
ATOM 1706 N N . HIS B 1 86 ? -5.215 13.727 10.039 1 89.5 86 HIS B N 1
ATOM 1707 C CA . HIS B 1 86 ? -5.98 14.133 11.219 1 89.5 86 HIS B CA 1
ATOM 1708 C C . HIS B 1 86 ? -5.32 15.312 11.922 1 89.5 86 HIS B C 1
ATOM 1710 O O . HIS B 1 86 ? -5.984 16.047 12.656 1 89.5 86 HIS B O 1
ATOM 1716 N N . LYS B 1 87 ? -4.062 15.516 11.672 1 89.25 87 LYS B N 1
ATOM 1717 C CA . LYS B 1 87 ? -3.373 16.516 12.484 1 89.25 87 LYS B CA 1
ATOM 1718 C C . LYS B 1 87 ? -2.773 17.609 11.617 1 89.25 87 LYS B C 1
ATOM 1720 O O . LYS B 1 87 ? -2.264 18.609 12.133 1 89.25 87 LYS B O 1
ATOM 1725 N N . PHE B 1 88 ? -2.844 17.438 10.336 1 85.88 88 PHE B N 1
ATOM 1726 C CA . PHE B 1 88 ? -2.193 18.406 9.461 1 85.88 88 PHE B CA 1
ATOM 1727 C C . PHE B 1 88 ? -3.221 19.141 8.609 1 85.88 88 PHE B C 1
ATOM 1729 O O . PHE B 1 88 ? -4.125 18.531 8.047 1 85.88 88 PHE B O 1
ATOM 1736 N N . VAL B 1 89 ? -3.012 20.469 8.516 1 83.19 89 VAL B N 1
ATOM 1737 C CA . VAL B 1 89 ? -3.67 21.312 7.527 1 83.19 89 VAL B CA 1
ATOM 1738 C C . VAL B 1 89 ? -2.652 22.25 6.891 1 83.19 89 VAL B C 1
ATOM 1740 O O . VAL B 1 89 ? -1.656 22.609 7.52 1 83.19 89 VAL B O 1
ATOM 1743 N N . THR B 1 90 ? -2.934 22.562 5.613 1 78.38 90 THR B N 1
ATOM 1744 C CA . THR B 1 90 ? -2.031 23.469 4.922 1 78.38 90 THR B CA 1
ATOM 1745 C C . THR B 1 90 ? -2.172 24.891 5.469 1 78.38 90 THR B C 1
ATOM 1747 O O . THR B 1 90 ? -3.277 25.328 5.793 1 78.38 90 THR B O 1
ATOM 1750 N N . VAL B 1 91 ? -1.074 25.562 5.684 1 82.5 91 VAL B N 1
ATOM 1751 C CA . VAL B 1 91 ? -1.034 26.969 6.016 1 82.5 91 VAL B CA 1
ATOM 1752 C C . VAL B 1 91 ? -0.474 27.766 4.84 1 82.5 91 VAL B C 1
ATOM 1754 O O . VAL B 1 91 ? 0.709 27.656 4.508 1 82.5 91 VAL B O 1
ATOM 1757 N N . SER B 1 92 ? -1.379 28.438 4.133 1 75.75 92 SER B N 1
ATOM 1758 C CA . SER B 1 92 ? -0.98 29.172 2.926 1 75.75 92 SER B CA 1
ATOM 1759 C C . SER B 1 92 ? -1.612 30.547 2.875 1 75.75 92 SER B C 1
ATOM 1761 O O . SER B 1 92 ? -2.703 30.766 3.412 1 75.75 92 SER B O 1
ATOM 1763 N N . GLN B 1 93 ? -0.886 31.469 2.312 1 80.62 93 GLN B N 1
ATOM 1764 C CA . GLN B 1 93 ? -1.438 32.812 2.084 1 80.62 93 GLN B CA 1
ATOM 1765 C C . GLN B 1 93 ? -2.508 32.781 0.996 1 80.62 93 GLN B C 1
ATOM 1767 O O . GLN B 1 93 ? -3.352 33.656 0.925 1 80.62 93 GLN B O 1
ATOM 1772 N N . ASP B 1 94 ? -2.414 31.859 0.215 1 72.5 94 ASP B N 1
ATOM 1773 C CA . ASP B 1 94 ? -3.447 31.641 -0.792 1 72.5 94 ASP B CA 1
ATOM 1774 C C . ASP B 1 94 ? -4.66 30.938 -0.191 1 72.5 94 ASP B C 1
ATOM 1776 O O . ASP B 1 94 ? -4.562 29.781 0.261 1 72.5 94 ASP B O 1
ATOM 1780 N N . PRO B 1 95 ? -5.797 31.625 -0.182 1 75.19 95 PRO B N 1
ATOM 1781 C CA . PRO B 1 95 ? -6.988 31.047 0.44 1 75.19 95 PRO B CA 1
ATOM 1782 C C . PRO B 1 95 ? -7.387 29.703 -0.173 1 75.19 95 PRO B C 1
ATOM 1784 O O . PRO B 1 95 ? -7.984 28.875 0.503 1 75.19 95 PRO B O 1
ATOM 1787 N N . GLY B 1 96 ? -7.051 29.484 -1.376 1 68.44 96 GLY B N 1
ATOM 1788 C CA . GLY B 1 96 ? -7.383 28.234 -2.041 1 68.44 96 GLY B CA 1
ATOM 1789 C C . GLY B 1 96 ? -6.609 27.047 -1.501 1 68.44 96 GLY B C 1
ATOM 1790 O O . GLY B 1 96 ? -7.016 25.891 -1.694 1 68.44 96 GLY B O 1
ATOM 1791 N N . PHE B 1 97 ? -5.539 27.375 -0.723 1 70.62 97 PHE B N 1
ATOM 1792 C CA . PHE B 1 97 ? -4.688 26.297 -0.247 1 70.62 97 PHE B CA 1
ATOM 1793 C C . PHE B 1 97 ? -4.605 26.297 1.274 1 70.62 97 PHE B C 1
ATOM 1795 O O . PHE B 1 97 ? -3.924 25.469 1.867 1 70.62 97 PHE B O 1
ATOM 1802 N N . HIS B 1 98 ? -5.316 27.219 1.786 1 76.88 98 HIS B N 1
ATOM 1803 C CA . HIS B 1 98 ? -5.27 27.328 3.24 1 76.88 98 HIS B CA 1
ATOM 1804 C C . HIS B 1 98 ? -6.285 26.406 3.895 1 76.88 98 HIS B C 1
ATOM 1806 O O . HIS B 1 98 ? -7.414 26.266 3.414 1 76.88 98 HIS B O 1
ATOM 1812 N N . ASN B 1 99 ? -5.832 25.734 4.895 1 80.25 99 ASN B N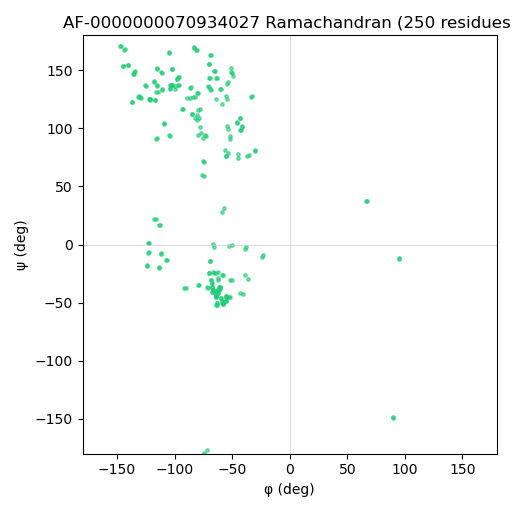 1
ATOM 1813 C CA . ASN B 1 99 ? -6.688 24.875 5.703 1 80.25 99 ASN B CA 1
ATOM 1814 C C . ASN B 1 99 ? -7.18 23.672 4.906 1 80.25 99 ASN B C 1
ATOM 1816 O O . ASN B 1 99 ? -8.344 23.281 5.012 1 80.25 99 ASN B O 1
ATOM 1820 N N . LYS B 1 100 ? -6.234 23.172 4.039 1 75.06 100 LYS B N 1
ATOM 1821 C CA . LYS B 1 100 ? -6.535 21.969 3.271 1 75.06 100 LYS B CA 1
ATOM 1822 C C . LYS B 1 100 ? -5.855 20.734 3.881 1 75.06 100 LYS B C 1
ATOM 1824 O O . LYS B 1 100 ? -4.785 20.859 4.48 1 75.06 100 LYS B O 1
ATOM 1829 N N . LYS B 1 101 ? -6.551 19.562 3.656 1 76.31 101 LYS B N 1
ATOM 1830 C CA . LYS B 1 101 ? -6 18.297 4.133 1 76.31 101 LYS B CA 1
ATOM 1831 C C . LYS B 1 101 ? -5.277 17.562 3.012 1 76.31 101 LYS B C 1
ATOM 1833 O O . LYS B 1 101 ? -5.594 17.734 1.834 1 76.31 101 LYS B O 1
ATOM 1838 N N . GLN B 1 102 ? -4.203 16.938 3.354 1 77.31 102 GLN B N 1
ATOM 1839 C CA . GLN B 1 102 ? -3.477 16.078 2.42 1 77.31 102 GLN B CA 1
ATOM 1840 C C . GLN B 1 102 ? -3.594 14.609 2.814 1 77.31 102 GLN B C 1
ATOM 1842 O O . GLN B 1 102 ? -3.479 14.266 3.992 1 77.31 102 GLN B O 1
ATOM 1847 N N . ALA B 1 103 ? -3.873 13.797 1.909 1 81.5 103 ALA B N 1
ATOM 1848 C CA . ALA B 1 103 ? -4.047 12.359 2.135 1 81.5 103 ALA B CA 1
ATOM 1849 C C . ALA B 1 103 ? -2.975 11.555 1.405 1 81.5 103 ALA B C 1
ATOM 1851 O O . ALA B 1 103 ? -3.15 11.195 0.24 1 81.5 103 ALA B O 1
ATOM 1852 N N . PRO B 1 104 ? -1.904 11.289 2.1 1 88 104 PRO B N 1
ATOM 1853 C CA . PRO B 1 104 ? -0.869 10.492 1.444 1 88 104 PRO B CA 1
ATOM 1854 C C . PRO B 1 104 ? -1.3 9.039 1.217 1 88 104 PRO B C 1
ATOM 1856 O O . PRO B 1 104 ? -2.305 8.602 1.779 1 88 104 PRO B O 1
ATOM 1859 N N . CYS B 1 105 ? -0.632 8.383 0.388 1 89.19 105 CYS B N 1
ATOM 1860 C CA . CYS B 1 105 ? -0.837 6.965 0.127 1 89.19 105 CYS B CA 1
ATOM 1861 C C . CYS B 1 105 ? 0.478 6.277 -0.218 1 89.19 105 CYS B C 1
ATOM 1863 O O . CYS B 1 105 ? 1.514 6.934 -0.341 1 89.19 105 CYS B O 1
ATOM 1865 N N . PHE B 1 106 ? 0.399 4.957 -0.274 1 89.31 106 PHE B N 1
ATOM 1866 C CA . PHE B 1 106 ? 1.582 4.215 -0.696 1 89.31 106 PHE B CA 1
ATOM 1867 C C . PHE B 1 106 ? 1.189 2.988 -1.51 1 89.31 106 PHE B C 1
ATOM 1869 O O . PHE B 1 106 ? 0.078 2.475 -1.37 1 89.31 106 PHE B O 1
ATOM 1876 N N . ILE B 1 107 ? 2.109 2.611 -2.338 1 88 107 ILE B N 1
ATOM 1877 C CA . ILE B 1 107 ? 2.025 1.346 -3.061 1 88 107 ILE B CA 1
ATOM 1878 C C . ILE B 1 107 ? 2.975 0.328 -2.432 1 88 107 ILE B C 1
ATOM 1880 O O . ILE B 1 107 ? 4.117 0.655 -2.105 1 88 107 ILE B O 1
ATOM 1884 N N . SER B 1 108 ? 2.416 -0.862 -2.268 1 92.12 108 SER B N 1
ATOM 1885 C CA . SER B 1 108 ? 3.27 -1.918 -1.729 1 92.12 108 SER B CA 1
ATOM 1886 C C . SER B 1 108 ? 3.182 -3.184 -2.576 1 92.12 108 SER B C 1
ATOM 1888 O O . SER B 1 108 ? 2.09 -3.705 -2.812 1 92.12 108 SER B O 1
ATOM 1890 N N . CYS B 1 109 ? 4.355 -3.635 -2.969 1 89.62 109 CYS B N 1
ATOM 1891 C CA . CYS B 1 109 ? 4.488 -4.941 -3.602 1 89.62 109 CYS B CA 1
ATOM 1892 C C . CYS B 1 109 ? 5.273 -5.902 -2.715 1 89.62 109 CYS B C 1
ATOM 1894 O O . CYS B 1 109 ? 5.781 -6.918 -3.189 1 89.62 109 CYS B O 1
ATOM 1896 N N . LEU B 1 110 ? 5.379 -5.539 -1.493 1 92.81 110 LEU B N 1
ATOM 1897 C CA . LEU B 1 110 ? 6.176 -6.316 -0.553 1 92.81 110 LEU B CA 1
ATOM 1898 C C . LEU B 1 110 ? 5.566 -7.699 -0.335 1 92.81 110 LEU B C 1
ATOM 1900 O O . LEU B 1 110 ? 4.34 -7.844 -0.332 1 92.81 110 LEU B O 1
ATOM 1904 N N . THR B 1 111 ? 6.461 -8.672 -0.05 1 94.81 111 THR B N 1
ATOM 1905 C CA . THR B 1 111 ? 6.016 -10.039 0.195 1 94.81 111 THR B CA 1
ATOM 1906 C C . THR B 1 111 ? 6.234 -10.422 1.655 1 94.81 111 THR B C 1
ATOM 1908 O O . THR B 1 111 ? 5.848 -11.516 2.078 1 94.81 111 THR B O 1
ATOM 1911 N N . THR B 1 112 ? 6.891 -9.602 2.391 1 95.69 112 THR B N 1
ATOM 1912 C CA . THR B 1 112 ? 7.117 -9.773 3.82 1 95.69 112 THR B CA 1
ATOM 1913 C C . THR B 1 112 ? 7.07 -8.43 4.543 1 95.69 112 THR B C 1
ATOM 1915 O O . THR B 1 112 ? 7.027 -7.375 3.9 1 95.69 112 THR B O 1
ATOM 1918 N N . LYS B 1 113 ? 7.016 -8.508 5.875 1 95.62 113 LYS B N 1
ATOM 1919 C CA . LYS B 1 113 ? 7.176 -7.293 6.664 1 95.62 113 LYS B CA 1
ATOM 1920 C C . LYS B 1 113 ? 8.609 -6.777 6.594 1 95.62 113 LYS B C 1
ATOM 1922 O O . LYS B 1 113 ? 9.562 -7.566 6.562 1 95.62 113 LYS B O 1
ATOM 1927 N N . VAL B 1 114 ? 8.727 -5.453 6.578 1 96.12 114 VAL B N 1
ATOM 1928 C CA . VAL B 1 114 ? 10.031 -4.809 6.57 1 96.12 114 VAL B CA 1
ATOM 1929 C C . VAL B 1 114 ? 10.203 -3.979 7.84 1 96.12 114 VAL B C 1
ATOM 1931 O O . VAL B 1 114 ? 9.367 -3.135 8.156 1 96.12 114 VAL B O 1
ATOM 1934 N N . TYR B 1 115 ? 11.266 -4.285 8.539 1 95.94 115 TYR B N 1
ATOM 1935 C CA . TYR B 1 115 ? 11.609 -3.568 9.766 1 95.94 115 TYR B CA 1
ATOM 1936 C C . TYR B 1 115 ? 12.922 -2.812 9.609 1 95.94 115 TYR B C 1
ATOM 1938 O O . TYR B 1 115 ? 13.773 -3.201 8.805 1 95.94 115 TYR B O 1
ATOM 1946 N N . PHE B 1 116 ? 13.008 -1.739 10.344 1 93.88 116 PHE B N 1
ATOM 1947 C CA . PHE B 1 116 ? 14.242 -0.962 10.32 1 93.88 116 PHE B CA 1
ATOM 1948 C C . PHE B 1 116 ? 15.148 -1.346 11.477 1 93.88 116 PHE B C 1
ATOM 1950 O O . PHE B 1 116 ? 14.672 -1.639 12.578 1 93.88 116 PHE B O 1
ATOM 1957 N N . ARG B 1 117 ? 16.406 -1.47 11.203 1 90.5 117 ARG B N 1
ATOM 1958 C CA . ARG B 1 117 ? 17.406 -1.795 12.219 1 90.5 117 ARG B CA 1
ATOM 1959 C C . ARG B 1 117 ? 18.328 -0.609 12.469 1 90.5 117 ARG B C 1
ATOM 1961 O O . ARG B 1 117 ? 18.578 0.193 11.57 1 90.5 117 ARG B O 1
ATOM 1968 N N . PRO B 1 118 ? 18.781 -0.541 13.711 1 84.56 118 PRO B N 1
ATOM 1969 C CA . PRO B 1 118 ? 19.734 0.536 13.992 1 84.56 118 PRO B CA 1
ATOM 1970 C C . PRO B 1 118 ? 21 0.439 13.141 1 84.56 118 PRO B C 1
ATOM 1972 O O . PRO B 1 118 ? 21.391 -0.656 12.727 1 84.56 118 PRO B O 1
ATOM 1975 N N . PRO B 1 119 ? 21.391 1.575 12.594 1 73.31 119 PRO B N 1
ATOM 1976 C CA . PRO B 1 119 ? 22.625 1.527 11.812 1 73.31 119 PRO B CA 1
ATOM 1977 C C . PRO B 1 119 ? 23.75 0.765 12.523 1 73.31 119 PRO B C 1
ATOM 1979 O O . PRO B 1 119 ? 23.844 0.806 13.75 1 73.31 119 PRO B O 1
ATOM 1982 N N . GLU B 1 120 ? 23.938 -0.513 11.914 1 64.81 120 GLU B N 1
ATOM 1983 C CA . GLU B 1 120 ? 25.094 -1.197 12.484 1 64.81 120 GLU B CA 1
ATOM 1984 C C . GLU B 1 120 ? 26.266 -0.246 12.641 1 64.81 120 GLU B C 1
ATOM 1986 O O . GLU B 1 120 ? 26.422 0.706 11.875 1 64.81 120 GLU B O 1
ATOM 1991 N N . ASP B 1 121 ? 26.609 0.102 13.688 1 55.41 121 ASP B N 1
ATOM 1992 C CA . ASP B 1 121 ? 27.922 0.752 13.789 1 55.41 121 ASP B CA 1
ATOM 1993 C C . ASP B 1 121 ? 28.875 0.229 12.727 1 55.41 121 ASP B C 1
ATOM 1995 O O . ASP B 1 121 ? 29.094 -0.98 12.609 1 55.41 121 ASP B O 1
ATOM 1999 N N . GLU B 1 122 ? 28.75 0.757 11.461 1 50.72 122 GLU B N 1
ATOM 2000 C CA . GLU B 1 122 ? 29.766 0.446 10.453 1 50.72 122 GLU B CA 1
ATOM 2001 C C . GLU B 1 122 ? 31.094 0.039 11.102 1 50.72 122 GLU B C 1
ATOM 2003 O O . GLU B 1 122 ? 32.094 -0.092 10.422 1 50.72 122 GLU B O 1
ATOM 2008 N N . THR B 1 123 ? 31.281 0.149 12.281 1 48.25 123 THR B N 1
ATOM 2009 C CA . THR B 1 123 ? 32.625 -0.22 12.664 1 48.25 123 THR B CA 1
ATOM 2010 C C . THR B 1 123 ? 32.875 -1.711 12.438 1 48.25 123 THR B C 1
ATOM 2012 O O . THR B 1 123 ? 33.938 -2.234 12.789 1 48.25 123 THR B O 1
ATOM 2015 N N . THR B 1 124 ? 31.828 -2.527 12.43 1 45.34 124 THR B N 1
ATOM 2016 C CA . THR B 1 124 ? 32.312 -3.9 12.289 1 45.34 124 THR B CA 1
ATOM 2017 C C . THR B 1 124 ? 32.625 -4.215 10.82 1 45.34 124 THR B C 1
ATOM 2019 O O . THR B 1 124 ? 31.766 -4.031 9.953 1 45.34 124 THR B O 1
ATOM 2022 N N . PRO B 1 125 ? 33.906 -4.41 10.367 1 45.66 125 PRO B N 1
ATOM 2023 C CA . PRO B 1 125 ? 34.438 -4.746 9.055 1 45.66 125 PRO B CA 1
ATOM 2024 C C . PRO B 1 125 ? 33.625 -5.809 8.328 1 45.66 125 PRO B C 1
ATOM 2026 O O . PRO B 1 125 ? 33.188 -6.777 8.945 1 45.66 125 PRO B O 1
ATOM 2029 N N . ARG B 1 126 ? 32.812 -5.352 7.371 1 47.09 126 ARG B N 1
ATOM 2030 C CA . ARG B 1 126 ? 32.156 -6.336 6.508 1 47.09 126 ARG B CA 1
ATOM 2031 C C . ARG B 1 126 ? 33.062 -7.539 6.281 1 47.09 126 ARG B C 1
ATOM 2033 O O . ARG B 1 126 ? 34.281 -7.379 6.016 1 47.09 126 ARG B O 1
ATOM 2040 N N . PRO B 1 127 ? 32.344 -8.773 6.613 1 37.84 127 PRO B N 1
ATOM 2041 C CA . PRO B 1 127 ? 33.344 -9.836 6.383 1 37.84 127 PRO B CA 1
ATOM 2042 C C . PRO B 1 127 ? 33.875 -9.844 4.953 1 37.84 127 PRO B C 1
ATOM 2044 O O . PRO B 1 127 ? 33.188 -9.367 4.035 1 37.84 127 PRO B O 1
#

pLDDT: mean 73.8, std 22.43, range [21.19, 98.44]

InterPro domains:
  IPR002138 Peptidase C14, caspase non-catalytic subunit p10 [PS50207] (25-118)
  IPR011600 Peptidase C14, caspase domain [PF00656] (22-115)
  IPR029030 Caspase-like domain superfamily [SSF52129] (16-116)
  IPR052039 Caspase-related proteases and regulators [PTHR22576] (25-126)

Secondary structure (DSSP, 8-state):
--B----TT--SS-EE----------SSSS-EEEESS-TTSEE--BTTTB-HHHHHHHHHHHHHTT-SS--BHHHHHHHHHHHHHHH-----SSTTTTT-----EEEE--SS--B------TTS---/-------TT--SS-EE----------SSSS-EEEESS-TTSEEP-BTTTB-HHHHHHHHHHHHHTT-SS--BHHHHHHHHHHHHHHH-----SSTTTTT-B---EEEE--SS--B------TTS---

Radius of gyration: 20.31 Å; Cα contacts (8 Å, |Δi|>4): 463; chains: 2; bounding box: 67×56×49 Å

Organism: Ixodes scapularis (NCBI:txid6945)

Solvent-accessible surface area (backbone atoms only — not comparable to full-atom values): 14450 Å² total; per-residue (Å²): 135,65,59,57,64,42,68,77,82,56,82,60,82,43,55,66,47,70,26,36,25,56,54,85,70,65,90,51,66,67,38,77,50,79,32,60,29,49,54,50,20,46,36,75,53,41,91,89,79,35,43,61,52,60,53,44,45,50,51,50,45,71,67,38,36,80,35,86,79,74,39,35,52,66,55,52,51,26,49,35,21,28,44,33,56,72,72,40,60,37,86,47,92,48,73,92,48,33,72,34,37,46,43,24,28,32,38,42,21,37,50,64,89,49,70,62,72,74,76,66,66,76,77,62,74,76,128,134,68,54,62,63,43,65,74,80,55,83,59,85,42,56,67,47,70,25,32,25,56,54,84,71,64,84,49,67,68,38,75,48,79,32,58,28,50,54,55,20,43,33,74,52,42,90,88,80,35,44,62,52,59,54,44,44,52,53,49,45,72,67,37,36,79,34,87,79,75,38,35,52,68,56,53,51,27,48,37,22,28,45,32,56,72,72,42,60,37,85,46,91,49,72,93,48,34,73,32,35,48,44,23,27,31,38,40,21,38,50,65,88,46,70,62,71,75,77,66,67,77,76,63,75,76,130